Protein AF-A0A842Y9H3-F1 (afdb_monomer)

Radius of gyration: 18.45 Å; Cα contacts (8 Å, |Δi|>4): 340; chains: 1; bounding box: 50×27×52 Å

pLDDT: mean 95.9, std 4.08, range [63.5, 98.69]

Sequence (186 aa):
MRIFLAADPHGSEQTWEKMCRAPKVFKADVAMMCGDLTGKAIMPIIQEKEERWYAQPQGKRKEFKKQNDLDRFIKFTKDEGYYPKILTPDELAKLKETKGAITQLFSDLMVERMQEWMDMANERIPEDVIVVVNPGNDDDYSIDKVIEDDPRVIYPLKKVIDVRGSPMISLEWVNSTPWDTHRECS

Structure (mmCIF, N/CA/C/O backbone):
data_AF-A0A842Y9H3-F1
#
_entry.id   AF-A0A842Y9H3-F1
#
loop_
_atom_site.group_PDB
_atom_site.id
_atom_site.type_symbol
_atom_site.label_atom_id
_atom_site.label_alt_id
_atom_site.label_comp_id
_atom_site.label_asym_id
_atom_site.label_entity_id
_atom_site.label_seq_id
_atom_site.pdbx_PDB_ins_code
_atom_site.Cartn_x
_atom_site.Cartn_y
_atom_site.Cartn_z
_atom_site.occupancy
_atom_site.B_iso_or_equiv
_atom_site.auth_seq_id
_atom_site.auth_comp_id
_atom_site.auth_asym_id
_atom_site.auth_atom_id
_atom_site.pdbx_PDB_model_num
ATOM 1 N N . MET A 1 1 ? 9.046 5.406 -26.426 1.00 91.75 1 MET A N 1
ATOM 2 C CA . MET A 1 1 ? 8.891 5.034 -25.013 1.00 91.75 1 MET A CA 1
ATOM 3 C C . MET A 1 1 ? 8.329 6.220 -24.248 1.00 91.75 1 MET A C 1
ATOM 5 O O . MET A 1 1 ? 8.923 7.291 -24.296 1.00 91.75 1 MET A O 1
ATOM 9 N N . ARG A 1 2 ? 7.199 6.040 -23.568 1.00 97.12 2 ARG A N 1
ATOM 10 C CA . ARG A 1 2 ? 6.601 6.996 -22.634 1.00 97.12 2 ARG A CA 1
ATOM 11 C C . ARG A 1 2 ? 6.508 6.350 -21.256 1.00 97.12 2 ARG A C 1
ATOM 13 O O . ARG A 1 2 ? 5.906 5.290 -21.124 1.00 97.12 2 ARG A O 1
ATOM 20 N N . ILE A 1 3 ? 7.070 7.013 -20.253 1.00 97.25 3 ILE A N 1
ATOM 21 C CA . ILE A 1 3 ? 7.034 6.577 -18.857 1.00 97.25 3 ILE A CA 1
ATOM 22 C C . ILE A 1 3 ? 6.045 7.470 -18.111 1.00 97.25 3 ILE A C 1
ATOM 24 O O . ILE A 1 3 ? 6.121 8.695 -18.216 1.00 97.25 3 ILE A O 1
ATOM 28 N N . PHE A 1 4 ? 5.117 6.862 -17.378 1.00 98.06 4 PHE A N 1
ATOM 29 C CA . PHE A 1 4 ? 4.365 7.539 -16.332 1.00 98.06 4 PHE A CA 1
ATOM 30 C C . PHE A 1 4 ? 4.974 7.150 -14.988 1.00 98.06 4 PHE A C 1
ATOM 32 O O . PHE A 1 4 ? 4.973 5.973 -14.637 1.00 98.06 4 PHE A O 1
ATOM 39 N N . LEU A 1 5 ? 5.493 8.131 -14.256 1.00 97.06 5 LEU A N 1
ATOM 40 C CA . LEU A 1 5 ? 6.078 7.934 -12.936 1.00 97.06 5 LEU A CA 1
ATOM 41 C C . LEU A 1 5 ? 5.288 8.755 -11.924 1.00 97.06 5 LEU A C 1
ATOM 43 O O . LEU A 1 5 ? 5.087 9.955 -12.111 1.00 97.06 5 LEU A O 1
ATOM 47 N N . ALA A 1 6 ? 4.855 8.086 -10.864 1.00 96.88 6 ALA A N 1
ATOM 48 C CA . ALA A 1 6 ? 4.359 8.693 -9.644 1.00 96.88 6 ALA A CA 1
ATOM 49 C C . ALA A 1 6 ? 5.217 8.208 -8.474 1.00 96.88 6 ALA A C 1
ATOM 51 O O . ALA A 1 6 ? 5.851 7.154 -8.549 1.00 96.88 6 ALA A O 1
ATOM 52 N N . ALA A 1 7 ? 5.246 8.996 -7.411 1.00 95.56 7 ALA A N 1
ATOM 53 C CA . ALA A 1 7 ? 6.007 8.693 -6.219 1.00 95.56 7 ALA A CA 1
ATOM 54 C C . ALA A 1 7 ? 5.273 9.201 -4.984 1.00 95.56 7 ALA A C 1
ATOM 56 O O . ALA A 1 7 ? 4.371 10.034 -5.122 1.00 95.56 7 ALA A O 1
ATOM 57 N N . ASP A 1 8 ? 5.687 8.718 -3.817 1.00 95.00 8 ASP A N 1
ATOM 58 C CA . ASP A 1 8 ? 5.278 9.267 -2.525 1.00 95.00 8 ASP A CA 1
ATOM 59 C C . ASP A 1 8 ? 3.753 9.182 -2.248 1.00 95.00 8 ASP A C 1
ATOM 61 O O . ASP A 1 8 ? 3.123 10.173 -1.864 1.00 95.00 8 ASP A O 1
ATOM 65 N N . PRO A 1 9 ? 3.070 8.040 -2.507 1.00 96.69 9 PRO A N 1
ATOM 66 C CA . PRO A 1 9 ? 1.624 7.952 -2.327 1.00 96.69 9 PRO A CA 1
ATOM 67 C C . PRO A 1 9 ? 1.193 7.925 -0.854 1.00 96.69 9 PRO A C 1
ATOM 69 O O . PRO A 1 9 ? 0.014 8.171 -0.591 1.00 96.69 9 PRO A O 1
ATOM 72 N N . HIS A 1 10 ? 2.082 7.595 0.089 1.00 96.44 10 HIS A N 1
ATOM 73 C CA . HIS A 1 10 ? 1.813 7.491 1.532 1.00 96.44 10 HIS A CA 1
ATOM 74 C C . HIS A 1 10 ? 0.556 6.663 1.827 1.00 96.44 10 HIS A C 1
ATOM 76 O O . HIS A 1 10 ? -0.362 7.104 2.526 1.00 96.44 10 HIS A O 1
ATOM 82 N N . GLY A 1 11 ? 0.443 5.488 1.200 1.00 97.19 11 GLY A N 1
ATOM 83 C CA . GLY A 1 11 ? -0.707 4.588 1.328 1.00 97.19 11 GLY A CA 1
ATOM 84 C C . GLY A 1 11 ? -2.012 5.082 0.690 1.00 97.19 11 GLY A C 1
ATOM 85 O O . GLY A 1 11 ? -3.053 4.445 0.880 1.00 97.19 11 GLY A O 1
ATOM 86 N N . SER A 1 12 ? -2.007 6.204 -0.041 1.00 98.25 12 SER A N 1
ATOM 87 C CA . SER A 1 12 ? -3.202 6.760 -0.684 1.00 98.25 12 SER A CA 1
ATOM 88 C C . SER A 1 12 ? -3.725 5.838 -1.782 1.00 98.25 12 SER A C 1
ATOM 90 O O . SER A 1 12 ? -3.170 5.753 -2.883 1.00 98.25 12 SER A O 1
ATOM 92 N N . GLU A 1 13 ? -4.857 5.187 -1.510 1.00 98.12 13 GLU A N 1
ATOM 93 C CA . GLU A 1 13 ? -5.515 4.317 -2.490 1.00 98.12 13 GLU A CA 1
ATOM 94 C C . GLU A 1 13 ? -5.938 5.097 -3.740 1.00 98.12 13 GLU A C 1
ATOM 96 O O . GLU A 1 13 ? -5.816 4.607 -4.860 1.00 98.12 13 GLU A O 1
ATOM 101 N N . GLN A 1 14 ? -6.341 6.359 -3.580 1.00 97.94 14 GLN A N 1
ATOM 102 C CA . GLN A 1 14 ? -6.688 7.217 -4.706 1.00 97.94 14 GLN A CA 1
ATOM 103 C C . GLN A 1 14 ? -5.496 7.460 -5.644 1.00 97.94 14 GLN A C 1
ATOM 105 O O . GLN A 1 14 ? -5.666 7.462 -6.868 1.00 97.94 14 GLN A O 1
ATOM 110 N N . THR A 1 15 ? -4.303 7.695 -5.095 1.00 98.06 15 THR A N 1
ATOM 111 C CA . THR A 1 15 ? -3.083 7.884 -5.892 1.00 98.06 15 THR A CA 1
ATOM 112 C C . THR A 1 15 ? -2.721 6.601 -6.635 1.00 98.06 15 THR A C 1
ATOM 114 O O . THR A 1 15 ? -2.462 6.651 -7.842 1.00 98.06 15 THR A O 1
ATOM 117 N N . TRP A 1 16 ? -2.815 5.447 -5.969 1.00 98.44 16 TRP A N 1
ATOM 118 C CA . TRP A 1 16 ? -2.609 4.143 -6.600 1.00 98.44 16 TRP A CA 1
ATOM 119 C C . TRP A 1 16 ? -3.602 3.865 -7.737 1.00 98.44 16 TRP A C 1
ATOM 121 O O . TRP A 1 16 ? -3.204 3.516 -8.852 1.00 98.44 16 TRP A O 1
ATOM 131 N N . GLU A 1 17 ? -4.897 4.109 -7.517 1.00 98.25 17 GLU A N 1
ATOM 132 C CA . GLU A 1 17 ? -5.917 3.947 -8.555 1.00 98.25 17 GLU A CA 1
ATOM 133 C C . GLU A 1 17 ? -5.649 4.833 -9.778 1.00 98.25 17 GLU A C 1
ATOM 135 O O . GLU A 1 17 ? -5.875 4.421 -10.921 1.00 98.25 17 GLU A O 1
ATOM 140 N N . LYS A 1 18 ? -5.207 6.077 -9.551 1.00 98.06 18 LYS A N 1
ATOM 141 C CA . LYS A 1 18 ? -4.837 7.000 -10.629 1.00 98.06 18 LYS A CA 1
ATOM 142 C C . LYS A 1 18 ? -3.628 6.477 -11.398 1.00 98.06 18 LYS A C 1
ATOM 144 O O . LYS A 1 18 ? -3.671 6.516 -12.626 1.00 98.06 18 LYS A O 1
ATOM 149 N N . MET A 1 19 ? -2.614 5.940 -10.713 1.00 97.88 19 MET A N 1
ATOM 150 C CA . MET A 1 19 ? -1.469 5.296 -11.362 1.00 97.88 19 MET A CA 1
ATOM 151 C C . MET A 1 19 ? -1.923 4.120 -12.230 1.00 97.88 19 MET A C 1
ATOM 153 O O . MET A 1 19 ? -1.603 4.098 -13.413 1.00 97.88 19 MET A O 1
ATOM 157 N N . CYS A 1 20 ? -2.776 3.225 -11.725 1.00 98.25 20 CYS A N 1
ATOM 158 C CA . CYS A 1 20 ? -3.275 2.086 -12.504 1.00 98.25 20 CYS A CA 1
ATOM 159 C C . CYS A 1 20 ? -4.060 2.501 -13.767 1.00 98.25 20 CYS A C 1
ATOM 161 O O . CYS A 1 20 ? -4.079 1.787 -14.770 1.00 98.25 20 CYS A O 1
ATOM 163 N N . ARG A 1 21 ? -4.725 3.666 -13.745 1.00 98.19 21 ARG A N 1
ATOM 164 C CA . ARG A 1 21 ? -5.447 4.224 -14.907 1.00 98.19 21 ARG A CA 1
ATOM 165 C C . ARG A 1 21 ? -4.526 4.978 -15.874 1.00 98.19 21 ARG A C 1
ATOM 167 O O . ARG A 1 21 ? -4.836 5.065 -17.066 1.00 98.19 21 ARG A O 1
ATOM 174 N N . ALA A 1 22 ? -3.415 5.525 -15.385 1.00 97.94 22 ALA A N 1
ATOM 175 C CA . ALA A 1 22 ? -2.544 6.433 -16.123 1.00 97.94 22 ALA A CA 1
ATOM 176 C C . ALA A 1 22 ? -2.000 5.856 -17.447 1.00 97.94 22 ALA A C 1
ATOM 178 O O . ALA A 1 22 ? -2.049 6.583 -18.444 1.00 97.94 22 ALA A O 1
ATOM 179 N N . PRO A 1 23 ? -1.580 4.577 -17.549 1.00 98.19 23 PRO A N 1
ATOM 180 C CA . PRO A 1 23 ? -1.078 4.029 -18.807 1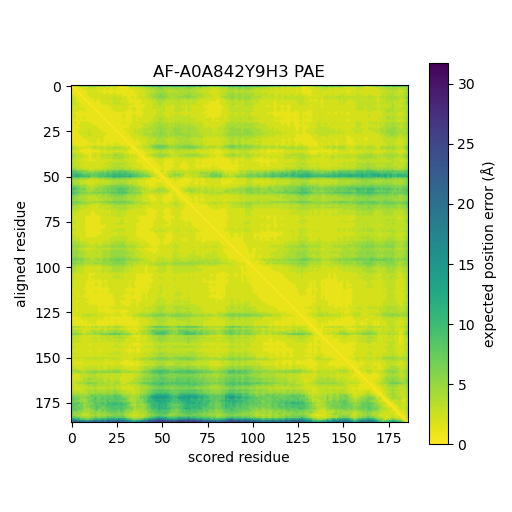.00 98.19 23 PRO A CA 1
ATOM 181 C C . PRO A 1 23 ? -2.077 4.110 -19.958 1.00 98.19 23 PRO A C 1
ATOM 183 O O . PRO A 1 23 ? -1.702 4.493 -21.064 1.00 98.19 23 PRO A O 1
ATOM 186 N N . LYS A 1 24 ? -3.364 3.851 -19.691 1.00 97.81 24 LYS A N 1
ATOM 187 C CA . LYS A 1 24 ? -4.433 3.959 -20.697 1.00 97.81 24 LYS A CA 1
ATOM 188 C C . LYS A 1 24 ? -4.677 5.413 -21.110 1.00 97.81 24 LYS A C 1
ATOM 190 O O . LYS A 1 24 ? -4.826 5.697 -22.295 1.00 97.81 24 LYS A O 1
ATOM 195 N N . VAL A 1 25 ? -4.696 6.335 -20.145 1.00 98.00 25 VAL A N 1
ATOM 196 C CA . VAL A 1 25 ? -4.983 7.763 -20.380 1.00 98.00 25 VAL A CA 1
ATOM 197 C C . VAL A 1 25 ? -3.848 8.445 -21.140 1.00 98.00 25 VAL A C 1
ATOM 199 O O . VAL A 1 25 ? -4.078 9.125 -22.138 1.00 98.00 25 VAL A O 1
ATOM 202 N N . PHE A 1 26 ? -2.613 8.246 -20.684 1.00 97.81 26 PHE A N 1
ATOM 203 C CA . PHE A 1 26 ? -1.436 8.911 -21.238 1.00 97.81 26 PHE A CA 1
ATOM 204 C C . PHE A 1 26 ? -0.757 8.105 -22.345 1.00 97.81 26 PHE A C 1
ATOM 206 O O . PHE A 1 26 ? 0.199 8.595 -22.944 1.00 97.81 26 PHE A O 1
ATOM 213 N N . LYS A 1 27 ? -1.253 6.897 -22.652 1.00 97.56 27 LYS A N 1
ATOM 214 C CA . LYS A 1 27 ? -0.641 5.954 -23.602 1.00 97.56 27 LYS A CA 1
ATOM 215 C C . LYS A 1 27 ? 0.811 5.656 -23.205 1.00 97.56 27 LYS A C 1
ATOM 217 O O . LYS A 1 27 ? 1.722 5.841 -24.013 1.00 97.56 27 LYS A O 1
ATOM 222 N N . ALA A 1 28 ? 1.042 5.361 -21.927 1.00 98.19 28 ALA A N 1
ATOM 223 C CA . ALA A 1 28 ? 2.377 5.076 -21.406 1.00 98.19 28 ALA A CA 1
ATOM 224 C C . ALA A 1 28 ? 2.770 3.625 -21.706 1.00 98.19 28 ALA A C 1
ATOM 226 O O . ALA A 1 28 ? 1.936 2.734 -21.595 1.00 98.19 28 ALA A O 1
ATOM 227 N N . ASP A 1 29 ? 4.037 3.408 -22.052 1.00 98.12 29 ASP A N 1
ATOM 228 C CA . ASP A 1 29 ? 4.626 2.077 -22.248 1.00 98.12 29 ASP A CA 1
ATOM 229 C C . ASP A 1 29 ? 5.108 1.472 -20.916 1.00 98.12 29 ASP A C 1
ATOM 231 O O . ASP A 1 29 ? 5.374 0.271 -20.825 1.00 98.12 29 ASP A O 1
ATOM 235 N N . VAL A 1 30 ? 5.270 2.328 -19.898 1.00 98.25 30 VAL A N 1
ATOM 236 C CA . VAL A 1 30 ? 5.783 1.996 -18.567 1.00 98.25 30 VAL A CA 1
ATOM 237 C C . VAL A 1 30 ? 5.023 2.800 -17.513 1.00 98.25 30 VAL A C 1
ATOM 239 O O . VAL A 1 30 ? 4.834 4.009 -17.685 1.00 98.25 30 VAL A O 1
ATOM 242 N N . ALA A 1 31 ? 4.619 2.147 -16.427 1.00 98.31 31 ALA A N 1
ATOM 243 C CA . ALA A 1 31 ? 4.023 2.759 -15.245 1.00 98.31 31 ALA A CA 1
ATOM 244 C C . ALA A 1 31 ? 4.911 2.484 -14.028 1.00 98.31 31 ALA A C 1
ATOM 246 O O . ALA A 1 31 ? 5.317 1.344 -13.809 1.00 98.31 31 ALA A O 1
ATOM 247 N N . MET A 1 32 ? 5.214 3.517 -13.248 1.00 98.19 32 MET A N 1
ATOM 248 C CA . MET A 1 32 ? 6.062 3.402 -12.066 1.00 98.19 32 MET A CA 1
ATOM 249 C C . MET A 1 32 ? 5.386 4.035 -10.849 1.00 98.19 32 MET A C 1
ATOM 251 O O . MET A 1 32 ? 4.862 5.149 -10.953 1.00 98.19 32 MET A O 1
ATOM 255 N N . MET A 1 33 ? 5.415 3.331 -9.716 1.00 98.12 33 MET A N 1
ATOM 256 C CA . MET A 1 33 ? 5.086 3.871 -8.394 1.00 98.12 33 MET A CA 1
ATOM 257 C C . MET A 1 33 ? 6.286 3.682 -7.467 1.00 98.12 33 MET A C 1
ATOM 259 O O . MET A 1 33 ? 6.640 2.553 -7.132 1.00 98.12 33 MET A O 1
ATOM 263 N N . CYS A 1 34 ? 6.924 4.782 -7.084 1.00 95.50 34 CYS A N 1
ATOM 264 C CA . CYS A 1 34 ? 8.238 4.753 -6.450 1.00 95.50 34 CYS A CA 1
ATOM 265 C C . CYS A 1 34 ? 8.245 5.506 -5.120 1.00 95.50 34 CYS A C 1
ATOM 267 O O . CYS A 1 34 ? 7.862 6.667 -5.087 1.00 95.50 34 CYS A O 1
ATOM 269 N N . GLY A 1 35 ? 8.787 4.911 -4.063 1.00 94.12 35 GLY A N 1
ATOM 270 C CA . GLY A 1 35 ? 8.989 5.600 -2.788 1.00 94.12 35 GLY A CA 1
ATOM 271 C C . GLY A 1 35 ? 7.716 5.735 -1.951 1.00 94.12 35 GLY A C 1
ATOM 272 O O . GLY A 1 35 ? 6.632 5.899 -2.505 1.00 94.12 35 GLY A O 1
ATOM 273 N N . ASP A 1 36 ? 7.885 5.665 -0.632 1.00 94.25 36 ASP A N 1
ATOM 274 C CA . ASP A 1 36 ? 6.910 5.902 0.441 1.00 94.25 36 ASP A CA 1
ATOM 275 C C . ASP A 1 36 ? 5.496 5.385 0.132 1.00 94.25 36 ASP A C 1
ATOM 277 O O . ASP A 1 36 ? 4.495 6.108 0.069 1.00 94.25 36 ASP A O 1
ATOM 281 N N . LEU A 1 37 ? 5.435 4.081 -0.119 1.00 97.38 37 LEU A N 1
ATOM 282 C CA . LEU A 1 37 ? 4.247 3.331 -0.496 1.00 97.38 37 LEU A CA 1
ATOM 283 C C . LEU A 1 37 ? 3.261 3.154 0.666 1.00 97.38 37 LEU A C 1
ATOM 285 O O . LEU A 1 37 ? 2.047 3.114 0.448 1.00 97.38 37 LEU A O 1
ATOM 289 N N . THR A 1 38 ? 3.766 3.027 1.887 1.00 97.06 38 THR A N 1
ATOM 290 C CA . THR A 1 38 ? 3.008 2.694 3.092 1.00 97.06 38 THR A CA 1
ATOM 291 C C . THR A 1 38 ? 2.272 3.900 3.669 1.00 97.06 38 THR A C 1
ATOM 293 O O . THR A 1 38 ? 2.657 5.058 3.547 1.00 97.06 38 THR A O 1
ATOM 296 N N . GLY A 1 39 ? 1.111 3.619 4.249 1.00 95.56 39 GLY A N 1
ATOM 297 C CA . GLY A 1 39 ? 0.230 4.591 4.877 1.00 95.56 39 GLY A CA 1
ATOM 298 C C . GLY A 1 39 ? 0.650 5.053 6.270 1.00 95.56 39 GLY A C 1
ATOM 299 O O . GLY A 1 39 ? 1.495 4.475 6.942 1.00 95.56 39 GLY A O 1
ATOM 300 N N . LYS A 1 40 ? -0.055 6.080 6.737 1.00 94.06 40 LYS A N 1
ATOM 301 C CA . LYS A 1 40 ? 0.306 6.924 7.883 1.00 94.06 40 LYS A CA 1
ATOM 302 C C . LYS A 1 40 ? 0.049 6.274 9.240 1.00 94.06 40 LYS A C 1
ATOM 304 O O . LYS A 1 40 ? 0.860 6.383 10.151 1.00 94.06 40 LYS A O 1
ATOM 309 N N . ALA A 1 41 ? -1.140 5.695 9.420 1.00 96.06 41 ALA A N 1
ATOM 310 C CA . ALA A 1 41 ? -1.579 5.124 10.694 1.00 96.06 41 ALA A CA 1
ATOM 311 C C . ALA A 1 41 ? -2.851 4.279 10.545 1.00 96.06 41 ALA A C 1
ATOM 313 O O . ALA A 1 41 ? -3.620 4.425 9.589 1.00 96.06 41 ALA A O 1
ATOM 314 N N . ILE A 1 42 ? -3.122 3.453 11.556 1.00 98.00 42 ILE A N 1
ATOM 315 C CA . ILE A 1 42 ? -4.411 2.778 11.721 1.00 98.00 42 ILE A CA 1
ATOM 316 C C . ILE A 1 42 ? -5.474 3.810 12.119 1.00 98.00 42 ILE A C 1
ATOM 318 O O . ILE A 1 42 ? -5.305 4.553 13.085 1.00 98.00 42 ILE A O 1
ATOM 322 N N . MET A 1 43 ? -6.597 3.823 11.403 1.00 98.12 43 MET A N 1
ATOM 323 C CA . MET A 1 43 ? -7.808 4.549 11.780 1.00 98.12 43 MET A CA 1
ATOM 324 C C . MET A 1 43 ? -8.793 3.561 12.421 1.00 98.12 43 MET A C 1
ATOM 326 O O . MET A 1 43 ? -9.513 2.861 11.700 1.00 98.12 43 MET A O 1
ATOM 330 N N . PRO A 1 44 ? -8.841 3.467 13.761 1.00 97.88 44 PRO A N 1
ATOM 331 C CA . PRO A 1 44 ? -9.784 2.585 14.429 1.00 97.88 44 PRO A CA 1
ATOM 332 C C . PRO A 1 44 ? -11.215 3.106 14.263 1.00 97.88 44 PRO A C 1
ATOM 334 O O . PRO A 1 44 ? -11.511 4.279 14.512 1.00 97.88 44 PRO A O 1
ATOM 337 N N . ILE A 1 45 ? -12.112 2.205 13.880 1.00 98.56 45 ILE A N 1
ATOM 338 C CA . ILE A 1 45 ? -13.551 2.433 13.791 1.00 98.56 45 ILE A CA 1
ATOM 339 C C . ILE A 1 45 ? -14.211 1.481 14.782 1.00 98.56 45 ILE A C 1
ATOM 341 O O . ILE A 1 45 ? -14.175 0.269 14.605 1.00 98.56 45 ILE A O 1
ATOM 345 N N . ILE A 1 46 ? -14.799 2.014 15.845 1.00 98.31 46 ILE A N 1
ATOM 346 C CA . ILE A 1 46 ? -15.323 1.201 16.938 1.00 98.31 46 ILE A CA 1
ATOM 347 C C . ILE A 1 46 ? -16.799 0.915 16.709 1.00 98.31 46 ILE A C 1
ATOM 349 O O . ILE A 1 46 ? -17.605 1.843 16.667 1.00 98.31 46 ILE A O 1
ATOM 353 N N . GLN A 1 47 ? -17.148 -0.361 16.574 1.00 98.06 47 GLN A N 1
ATOM 354 C CA . GLN A 1 47 ? -18.522 -0.839 16.509 1.00 98.06 47 GLN A CA 1
ATOM 355 C C . GLN A 1 47 ? -19.068 -1.023 17.927 1.00 98.06 47 GLN A C 1
ATOM 357 O O . GLN A 1 47 ? -18.811 -2.029 18.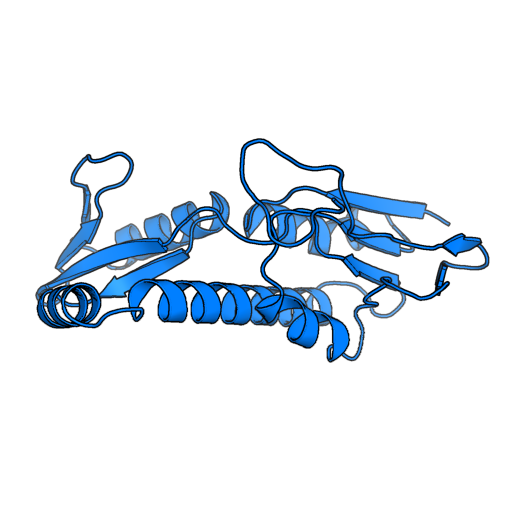582 1.00 98.06 47 GLN A O 1
ATOM 362 N N . GLU A 1 48 ? -19.819 -0.042 18.423 1.00 94.75 48 GLU A N 1
ATOM 363 C CA . GLU A 1 48 ? -20.386 -0.090 19.777 1.00 94.75 48 GLU A CA 1
ATOM 364 C C . GLU A 1 48 ? -21.571 -1.055 19.869 1.00 94.75 48 GLU A C 1
ATOM 366 O O . GLU A 1 48 ? -21.785 -1.664 20.916 1.00 94.75 48 GLU A O 1
ATOM 371 N N . LYS A 1 49 ? -22.367 -1.152 18.795 1.00 93.88 49 LYS A N 1
ATOM 372 C CA . LYS A 1 49 ? -23.540 -2.030 18.659 1.00 93.88 49 LYS A CA 1
ATOM 373 C C . LYS A 1 49 ? -23.763 -2.371 17.184 1.00 93.88 49 LYS A C 1
ATOM 375 O O . LYS A 1 49 ? -23.122 -1.803 16.299 1.00 93.88 49 LYS A O 1
ATOM 380 N N . GLU A 1 50 ? -24.721 -3.252 16.920 1.00 91.75 50 GLU A N 1
ATOM 381 C CA . GLU A 1 50 ? -25.267 -3.428 15.575 1.00 91.75 50 GLU A CA 1
ATOM 382 C C . GLU A 1 50 ? -25.684 -2.067 14.991 1.00 91.75 50 GLU A C 1
ATOM 384 O O . GLU A 1 50 ? -26.296 -1.239 15.673 1.00 91.75 50 GLU A O 1
ATOM 389 N N . GLU A 1 51 ? -25.252 -1.808 13.757 1.00 93.31 51 GLU A N 1
ATOM 390 C CA . GLU A 1 51 ? -25.491 -0.560 13.025 1.00 93.31 51 GLU A CA 1
ATOM 391 C C . GLU A 1 51 ? -25.036 0.742 13.716 1.00 93.31 51 GLU A C 1
ATOM 393 O O . GLU A 1 51 ? -25.502 1.834 13.373 1.00 93.31 51 GLU A O 1
ATOM 398 N N . ARG A 1 52 ? -24.120 0.671 14.693 1.00 96.69 52 ARG A N 1
ATOM 399 C CA . ARG A 1 52 ? -23.569 1.856 15.364 1.00 96.69 52 ARG A CA 1
ATOM 400 C C . ARG A 1 52 ? -22.060 1.799 15.476 1.00 96.69 52 ARG A C 1
ATOM 402 O O . ARG A 1 52 ? -21.510 0.980 16.212 1.00 96.69 52 ARG A O 1
ATOM 409 N N . TRP A 1 53 ? -21.419 2.759 14.821 1.00 98.50 53 TRP A N 1
ATOM 410 C CA . TRP A 1 53 ? -19.972 2.912 14.829 1.00 98.50 53 TRP A CA 1
ATOM 411 C C . TRP A 1 53 ? -19.564 4.329 15.199 1.00 98.50 53 TRP A C 1
ATOM 413 O O . TRP A 1 53 ? -20.300 5.285 14.941 1.00 98.50 53 TRP A O 1
ATOM 423 N N . TYR A 1 54 ? -18.352 4.485 15.716 1.00 98.19 54 TYR A N 1
ATOM 424 C CA . TYR A 1 54 ? -17.695 5.782 15.763 1.00 98.19 54 TYR A CA 1
ATOM 425 C C . TYR A 1 54 ? -16.218 5.682 15.390 1.00 98.19 54 TYR A C 1
ATOM 427 O O . TYR A 1 54 ? -15.564 4.670 15.612 1.00 98.19 54 TYR A O 1
ATOM 435 N N . ALA A 1 55 ? -15.679 6.772 14.863 1.00 98.06 55 ALA A N 1
ATOM 436 C CA . ALA A 1 55 ? -14.247 6.982 14.688 1.00 98.06 55 ALA A CA 1
ATOM 437 C C . ALA A 1 55 ? -13.853 8.319 15.326 1.00 98.06 55 ALA A C 1
ATOM 439 O O . ALA A 1 55 ? -14.715 9.152 15.624 1.00 98.06 55 ALA A O 1
ATOM 440 N N . GLN A 1 56 ? -12.557 8.540 15.547 1.00 96.75 56 GLN A N 1
ATOM 441 C CA . GLN A 1 56 ? -12.042 9.796 16.109 1.00 96.75 56 GLN A CA 1
ATOM 442 C C . GLN A 1 56 ? -10.979 10.444 15.207 1.00 96.75 56 GLN A C 1
ATOM 444 O O . GLN A 1 56 ? -9.841 10.637 15.641 1.00 96.75 56 GLN A O 1
ATOM 449 N N . PRO A 1 57 ? -11.310 10.793 13.949 1.00 93.69 57 PRO A N 1
ATOM 450 C CA . PRO A 1 57 ? -10.371 11.503 13.089 1.00 93.69 57 PRO A CA 1
ATOM 451 C C . PRO A 1 57 ? -9.951 12.822 13.748 1.00 93.69 57 PRO A C 1
ATOM 453 O O . PRO A 1 57 ? -10.799 13.612 14.171 1.00 93.69 57 PRO A O 1
ATOM 456 N N . GLN A 1 58 ? -8.640 13.053 13.857 1.00 90.12 58 GLN A N 1
ATOM 457 C CA . GLN A 1 58 ? -8.071 14.259 14.481 1.00 90.12 58 GLN A CA 1
ATOM 458 C C . GLN A 1 58 ? -8.625 14.526 15.898 1.00 90.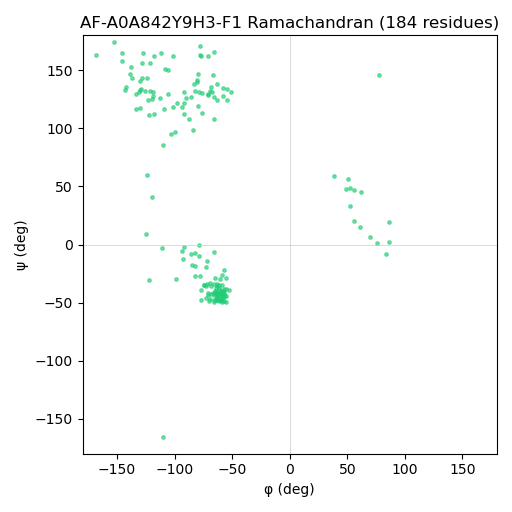12 58 GLN A C 1
ATOM 460 O O . GLN A 1 58 ? -8.836 15.671 16.295 1.00 90.12 58 GLN A O 1
ATOM 465 N N . GLY A 1 59 ? -8.933 13.460 16.647 1.00 91.88 59 GLY A N 1
ATOM 466 C CA . GLY A 1 59 ? -9.465 13.539 18.010 1.00 91.88 59 GLY A CA 1
ATOM 467 C C . GLY A 1 59 ? -10.943 13.935 18.116 1.00 91.88 59 GLY A C 1
ATOM 468 O O . GLY A 1 59 ? -11.469 14.029 19.223 1.00 91.88 59 GLY A O 1
ATOM 469 N N . LYS A 1 60 ? -11.651 14.149 16.998 1.00 94.50 60 LYS A N 1
ATOM 470 C CA . LYS A 1 60 ? -13.077 14.511 17.002 1.00 94.50 60 LYS A CA 1
ATOM 471 C C . LYS A 1 60 ? -13.943 13.281 16.774 1.00 94.50 60 LYS A C 1
ATOM 473 O O . LYS A 1 60 ? -13.837 12.632 15.738 1.00 94.50 60 LYS A O 1
ATOM 478 N N . ARG A 1 61 ? -14.837 12.981 17.720 1.00 96.44 61 ARG A N 1
ATOM 479 C CA . ARG A 1 61 ? -15.781 11.860 17.600 1.00 96.44 61 ARG A CA 1
ATOM 480 C C . ARG A 1 61 ? -16.735 12.088 16.425 1.00 96.44 61 ARG A C 1
ATOM 482 O O . ARG A 1 61 ? -17.438 13.094 16.374 1.00 96.44 61 ARG A O 1
ATOM 489 N N . LYS A 1 62 ? -16.772 11.123 15.511 1.00 97.50 62 LYS A N 1
ATOM 490 C CA . LYS A 1 62 ? -17.693 11.051 14.377 1.00 97.50 62 LYS A CA 1
ATOM 491 C C . LYS A 1 62 ? -18.454 9.735 14.454 1.00 97.50 62 LYS A C 1
ATOM 493 O O . LYS A 1 62 ? -17.828 8.683 14.517 1.00 97.50 62 LYS A O 1
ATOM 498 N N . GLU A 1 63 ? -19.779 9.803 14.459 1.00 97.94 63 GLU A N 1
ATOM 499 C CA . GLU A 1 63 ? -20.658 8.638 14.599 1.00 97.94 63 GLU A CA 1
ATOM 500 C C . GLU A 1 63 ? -21.319 8.267 13.272 1.00 97.94 63 GLU A C 1
ATOM 502 O O . GLU A 1 63 ? -21.619 9.132 12.446 1.00 97.94 63 GLU A O 1
ATOM 507 N N . PHE A 1 64 ? -21.597 6.978 13.101 1.00 97.94 64 PHE A N 1
ATOM 508 C CA . PHE A 1 64 ? -22.232 6.406 11.922 1.00 97.94 64 PHE A CA 1
ATOM 509 C C . PHE A 1 64 ? -23.387 5.507 12.359 1.00 97.94 64 PHE A C 1
ATOM 511 O O . PHE A 1 64 ? -23.232 4.676 13.253 1.00 97.94 64 PHE A O 1
ATOM 518 N N . LYS A 1 65 ? -24.550 5.695 11.727 1.00 96.56 65 LYS A N 1
ATOM 519 C CA . LYS A 1 65 ? -25.784 4.920 11.974 1.00 96.56 65 LYS A CA 1
ATOM 520 C C . LYS A 1 65 ? -26.348 4.279 10.702 1.00 96.56 65 LYS A C 1
ATOM 522 O O . LYS A 1 65 ? -27.491 3.842 10.678 1.00 96.56 65 LYS A O 1
ATOM 527 N N . LYS A 1 66 ? -25.590 4.340 9.607 1.00 96.19 66 LYS A N 1
ATOM 528 C CA . LYS A 1 66 ? -25.950 3.815 8.289 1.00 96.19 66 LYS A CA 1
ATOM 529 C C . LYS A 1 66 ? -24.695 3.240 7.654 1.00 96.19 66 LYS A C 1
ATOM 531 O O . LYS A 1 66 ? -23.679 3.935 7.616 1.00 96.19 66 LYS A O 1
ATOM 536 N N . GLN A 1 67 ? -24.797 2.034 7.102 1.00 95.81 67 GLN A N 1
ATOM 537 C CA . GLN A 1 67 ? -23.673 1.358 6.448 1.00 95.81 67 GLN A CA 1
ATOM 538 C C . GLN A 1 67 ? -23.054 2.225 5.339 1.00 95.81 67 GLN A C 1
ATOM 540 O O . GLN A 1 67 ? -21.854 2.454 5.337 1.00 95.81 67 GLN A O 1
ATOM 545 N N . ASN A 1 68 ? -23.878 2.858 4.498 1.00 97.62 68 ASN A N 1
ATOM 546 C CA . ASN A 1 68 ? -23.388 3.735 3.425 1.00 97.62 68 ASN A CA 1
ATOM 547 C C . ASN A 1 68 ? -22.536 4.921 3.920 1.00 97.62 68 ASN A C 1
ATOM 549 O O . ASN A 1 68 ? -21.616 5.350 3.224 1.00 97.62 68 ASN A O 1
ATOM 553 N N . ASP A 1 69 ? -22.850 5.493 5.088 1.00 97.81 69 ASP A N 1
ATOM 554 C CA . ASP A 1 69 ? -22.074 6.610 5.643 1.00 97.81 69 ASP A CA 1
ATOM 555 C C . ASP A 1 69 ? -20.731 6.120 6.204 1.00 97.81 69 ASP A C 1
ATOM 557 O O . ASP A 1 69 ? -19.721 6.821 6.093 1.00 97.81 69 ASP A O 1
ATOM 561 N N . LEU A 1 70 ? -20.723 4.907 6.769 1.00 98.00 70 LEU A N 1
ATOM 562 C CA . LEU A 1 70 ? -19.517 4.212 7.204 1.00 98.00 70 LEU A CA 1
ATOM 563 C C . LEU A 1 70 ? -18.623 3.859 6.007 1.00 98.00 70 LEU A C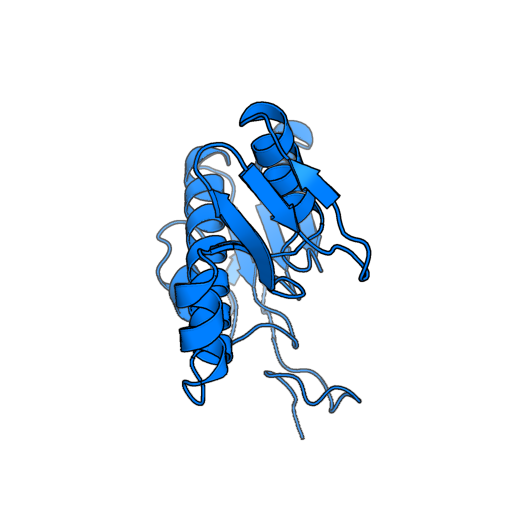 1
ATOM 565 O O . LEU A 1 70 ? -17.447 4.207 6.021 1.00 98.00 70 LEU A O 1
ATOM 569 N N . ASP A 1 71 ? -19.170 3.258 4.951 1.00 98.31 71 ASP A N 1
ATOM 570 C CA . ASP A 1 71 ? -18.411 2.847 3.761 1.00 98.31 71 ASP A CA 1
ATOM 571 C C . ASP A 1 71 ? -17.743 4.044 3.077 1.00 98.31 71 ASP A C 1
ATOM 573 O O . ASP A 1 71 ? -16.569 3.998 2.709 1.00 98.31 71 ASP A O 1
ATOM 577 N N . ARG A 1 72 ? -18.460 5.173 2.972 1.00 98.31 72 ARG A N 1
ATOM 578 C CA . ARG A 1 72 ? -17.890 6.434 2.471 1.00 98.31 72 ARG A CA 1
ATOM 579 C C . ARG A 1 72 ? -16.732 6.920 3.332 1.00 98.31 72 ARG A C 1
ATOM 581 O O . ARG A 1 72 ? -15.765 7.455 2.795 1.00 98.31 72 ARG A O 1
ATOM 588 N N . PHE A 1 73 ? -16.832 6.770 4.651 1.00 98.31 73 PHE A N 1
ATOM 589 C CA . PHE A 1 73 ? -15.756 7.152 5.555 1.00 98.31 73 PHE A CA 1
ATOM 590 C C . PHE A 1 73 ? -14.558 6.212 5.448 1.00 98.31 73 PHE A C 1
ATOM 592 O O . PHE A 1 73 ? -13.443 6.707 5.348 1.00 98.31 73 PHE A O 1
ATOM 599 N N . ILE A 1 74 ? -14.778 4.897 5.388 1.00 98.50 74 ILE A N 1
ATOM 600 C CA . ILE A 1 74 ? -13.726 3.898 5.157 1.00 98.50 74 ILE A CA 1
ATOM 601 C C . ILE A 1 74 ? -12.978 4.223 3.867 1.00 98.50 74 ILE A C 1
ATOM 603 O O . ILE A 1 74 ? -11.754 4.337 3.890 1.00 98.50 74 ILE A O 1
ATOM 607 N N . LYS A 1 75 ? -13.707 4.459 2.769 1.00 98.19 75 LYS A N 1
ATOM 608 C CA . LYS A 1 75 ? -13.099 4.846 1.495 1.00 98.19 75 LYS A CA 1
ATOM 609 C C . LYS A 1 75 ? -12.290 6.136 1.628 1.00 98.19 75 LYS A C 1
ATOM 611 O O . LYS A 1 75 ? -11.139 6.176 1.216 1.00 98.19 75 LYS A O 1
ATOM 616 N N . PHE A 1 76 ? -12.874 7.179 2.216 1.00 98.00 76 PHE A N 1
ATOM 617 C CA . PHE A 1 76 ? -12.175 8.446 2.439 1.00 98.00 76 PHE A CA 1
ATOM 618 C C . PHE A 1 76 ? -10.881 8.239 3.240 1.00 98.00 76 PHE A C 1
ATOM 620 O O . PHE A 1 76 ? -9.835 8.756 2.879 1.00 98.00 76 PHE A O 1
ATOM 627 N N . THR A 1 77 ? -10.925 7.431 4.296 1.00 98.00 77 THR A N 1
ATOM 628 C CA . THR A 1 77 ? -9.757 7.088 5.111 1.00 98.00 77 THR A CA 1
ATOM 629 C C . THR A 1 77 ? -8.688 6.336 4.310 1.00 98.00 77 THR A C 1
ATOM 631 O O . THR A 1 77 ? -7.513 6.676 4.443 1.00 98.00 77 THR A O 1
ATOM 634 N N . LYS A 1 78 ? -9.071 5.373 3.457 1.00 98.38 78 LYS A N 1
ATOM 635 C CA . LYS A 1 78 ? -8.132 4.694 2.546 1.00 98.38 78 LYS A CA 1
ATOM 636 C C . LYS A 1 78 ? -7.505 5.673 1.541 1.00 98.38 78 LYS A C 1
ATOM 638 O O . LYS A 1 78 ? -6.293 5.626 1.328 1.00 98.38 78 LYS A O 1
ATOM 643 N N . ASP A 1 79 ? -8.304 6.576 0.968 1.00 98.19 79 ASP A N 1
ATOM 644 C CA . ASP A 1 79 ? -7.848 7.600 0.016 1.00 98.19 79 ASP A CA 1
ATOM 645 C C . ASP A 1 79 ? -6.844 8.575 0.661 1.00 98.19 79 ASP A C 1
ATOM 647 O O . ASP A 1 79 ? -5.884 8.983 0.012 1.00 98.19 79 ASP A O 1
ATOM 651 N N . GLU A 1 80 ? -7.020 8.901 1.944 1.00 97.62 80 GLU A N 1
ATOM 652 C CA . GLU A 1 80 ? -6.128 9.782 2.716 1.00 97.62 80 GLU A CA 1
ATOM 653 C C . GLU A 1 80 ? -4.841 9.096 3.215 1.00 97.62 80 GLU A C 1
ATOM 655 O O . GLU A 1 80 ? -4.013 9.741 3.869 1.00 97.62 80 GLU A O 1
ATOM 660 N N . GLY A 1 81 ? -4.658 7.805 2.925 1.00 97.56 81 GLY A N 1
ATOM 661 C CA . GLY A 1 81 ? -3.455 7.058 3.298 1.00 97.56 81 GLY A CA 1
ATOM 662 C C . GLY A 1 81 ? -3.487 6.446 4.696 1.00 97.56 81 GLY A C 1
ATOM 663 O O . GLY A 1 81 ? -2.445 6.138 5.264 1.00 97.56 81 GLY A O 1
ATOM 664 N N . TYR A 1 82 ? -4.670 6.280 5.288 1.00 98.31 82 TYR A N 1
ATOM 665 C CA . TYR A 1 82 ? -4.839 5.585 6.564 1.00 98.31 82 TYR A CA 1
ATOM 666 C C . TYR A 1 82 ? -5.353 4.152 6.355 1.00 98.31 82 TYR A C 1
ATOM 668 O O . TYR A 1 82 ? -5.933 3.808 5.318 1.00 98.31 82 TYR A O 1
ATOM 676 N N . TYR A 1 83 ? -5.193 3.321 7.385 1.00 98.44 83 TYR A N 1
ATOM 677 C CA . TYR A 1 83 ? -5.692 1.946 7.414 1.00 98.44 83 TYR A CA 1
ATOM 678 C C . TYR A 1 83 ? -6.954 1.856 8.280 1.00 98.44 83 TYR A C 1
ATOM 680 O O . TYR A 1 83 ? -6.846 1.755 9.505 1.00 98.44 83 TYR A O 1
ATOM 688 N N . PRO A 1 84 ? -8.163 1.943 7.697 1.00 98.31 84 PRO A N 1
ATOM 689 C CA . PRO A 1 84 ? -9.392 1.785 8.462 1.00 98.31 84 PRO A CA 1
ATOM 690 C C . PRO A 1 84 ? -9.502 0.353 8.990 1.00 98.31 84 PRO A C 1
ATOM 692 O O . PRO A 1 84 ? -9.449 -0.599 8.217 1.00 98.31 84 PRO A O 1
ATOM 695 N N . LYS A 1 85 ? -9.710 0.199 10.301 1.00 98.38 85 LYS A N 1
ATOM 696 C CA . LYS A 1 85 ? -9.973 -1.104 10.923 1.00 98.38 85 LYS A CA 1
ATOM 697 C C . LYS A 1 85 ? -11.201 -1.015 11.814 1.00 98.38 85 LYS A C 1
ATOM 699 O O . LYS A 1 85 ? -11.205 -0.262 12.788 1.00 98.38 85 LYS A O 1
ATOM 704 N N . ILE A 1 86 ? -12.234 -1.785 11.476 1.00 98.19 86 ILE A N 1
ATOM 705 C CA . ILE A 1 86 ? -13.403 -1.947 12.342 1.00 98.19 86 ILE A CA 1
ATOM 706 C C . ILE A 1 86 ? -13.028 -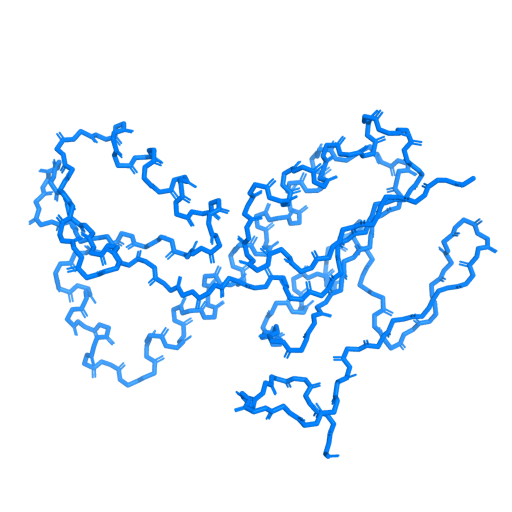2.886 13.488 1.00 98.19 86 ILE A C 1
ATOM 708 O O . ILE A 1 86 ? -12.449 -3.944 13.252 1.00 98.19 86 ILE A O 1
ATOM 712 N N . LEU A 1 87 ? -13.337 -2.469 14.712 1.00 98.12 87 LEU A N 1
ATOM 713 C CA . LEU A 1 87 ? -13.075 -3.198 15.948 1.00 98.12 87 LEU A CA 1
ATOM 714 C C . LEU A 1 87 ? -14.278 -3.068 16.880 1.00 98.12 87 LEU A C 1
ATOM 716 O O . LEU A 1 87 ? -14.919 -2.022 16.952 1.00 98.12 87 LEU A O 1
ATOM 720 N N . THR A 1 88 ? -14.550 -4.095 17.661 1.00 98.25 88 THR A N 1
ATOM 721 C CA . THR A 1 88 ? -15.393 -4.004 18.855 1.00 98.25 88 THR A CA 1
ATOM 722 C C . THR A 1 88 ? -14.617 -3.355 20.015 1.00 98.25 88 THR A C 1
ATOM 724 O O . THR A 1 88 ? -13.380 -3.302 19.992 1.00 98.25 88 THR A O 1
ATOM 727 N N . PRO A 1 89 ? -15.304 -2.855 21.062 1.00 97.06 89 PRO A N 1
ATOM 728 C CA . PRO A 1 89 ? -14.640 -2.356 22.265 1.00 97.06 89 PRO A CA 1
ATOM 729 C C . PRO A 1 89 ? -13.700 -3.386 22.908 1.00 97.06 89 PRO A C 1
ATOM 731 O O . PRO A 1 89 ? -12.608 -3.020 23.343 1.00 97.06 89 PRO A O 1
ATOM 734 N N . ASP A 1 90 ? -14.091 -4.662 22.903 1.00 97.62 90 ASP A N 1
ATOM 735 C CA . ASP A 1 90 ? -13.317 -5.756 23.494 1.00 97.62 90 ASP A CA 1
ATOM 736 C C . ASP A 1 90 ? -12.053 -6.067 22.681 1.00 97.62 90 ASP A C 1
ATOM 738 O O . ASP A 1 90 ? -10.973 -6.235 23.249 1.00 97.62 90 ASP A O 1
ATOM 742 N N . GLU A 1 91 ? -12.142 -6.074 21.347 1.00 97.75 91 GLU A N 1
ATOM 743 C CA . GLU A 1 91 ? -10.965 -6.220 20.481 1.00 97.75 91 GLU A CA 1
ATOM 744 C C . GLU A 1 91 ? -9.986 -5.060 20.669 1.00 97.75 91 GLU A C 1
ATOM 746 O O . GLU A 1 91 ? -8.779 -5.283 20.770 1.00 97.75 91 GLU A O 1
ATOM 751 N N . LEU A 1 92 ? -10.489 -3.824 20.775 1.00 96.69 92 LEU A N 1
ATOM 752 C CA . LEU A 1 92 ? -9.641 -2.667 21.052 1.00 96.69 92 LEU A CA 1
ATOM 753 C C . LEU A 1 92 ? -8.956 -2.782 22.422 1.00 96.69 92 LEU A C 1
ATOM 755 O O . LEU A 1 92 ? -7.771 -2.463 22.533 1.00 96.69 92 LEU A O 1
ATOM 759 N N . ALA A 1 93 ? -9.680 -3.211 23.460 1.00 96.69 93 ALA A N 1
ATOM 760 C CA . ALA A 1 93 ? -9.111 -3.421 24.789 1.00 96.69 93 ALA A CA 1
ATOM 761 C C . ALA A 1 93 ? -7.999 -4.480 24.747 1.00 96.69 93 ALA A C 1
ATOM 763 O O . ALA A 1 93 ? -6.877 -4.215 25.178 1.00 96.69 93 ALA A O 1
ATOM 764 N N . LYS A 1 94 ? -8.262 -5.621 24.102 1.00 97.44 94 LYS A N 1
ATOM 765 C CA . LYS A 1 94 ? -7.283 -6.699 23.924 1.00 97.44 94 LYS A CA 1
ATOM 766 C C . LYS A 1 94 ? -6.032 -6.244 23.168 1.00 97.44 94 LYS A C 1
ATOM 768 O O . LYS A 1 94 ? -4.919 -6.585 23.569 1.00 97.44 94 LYS A O 1
ATOM 773 N N . LEU A 1 95 ? -6.192 -5.463 22.096 1.00 97.12 95 LEU A N 1
ATOM 774 C CA . LEU A 1 95 ? -5.068 -4.898 21.339 1.00 97.12 95 LEU A CA 1
ATOM 775 C C . LEU A 1 95 ? -4.203 -3.969 22.202 1.00 97.12 95 LEU A C 1
ATOM 777 O O . LEU A 1 95 ? -2.983 -3.977 22.061 1.00 97.12 95 LEU A O 1
ATOM 781 N N . LYS A 1 96 ? -4.816 -3.189 23.101 1.00 95.00 96 LYS A N 1
ATOM 782 C CA . LYS A 1 96 ? -4.098 -2.283 24.013 1.00 95.00 96 LYS A CA 1
ATOM 783 C C . LYS A 1 96 ? -3.353 -3.017 25.126 1.00 95.00 96 LYS A C 1
ATOM 785 O O . LYS A 1 96 ? -2.283 -2.572 25.527 1.00 95.00 96 LYS A O 1
ATOM 790 N N . GLU A 1 97 ? -3.912 -4.112 25.628 1.00 97.06 97 GLU A N 1
ATOM 791 C CA . GLU A 1 97 ? -3.304 -4.916 26.695 1.00 97.06 97 GLU A CA 1
ATOM 792 C C . GLU A 1 97 ? -2.181 -5.827 26.176 1.00 97.06 97 GLU A C 1
ATOM 794 O O . GLU A 1 97 ? -1.245 -6.154 26.907 1.00 97.06 97 GLU A O 1
ATOM 799 N N . THR A 1 98 ? -2.242 -6.221 24.902 1.00 97.50 98 THR A N 1
ATOM 800 C CA . THR A 1 98 ? -1.269 -7.140 24.303 1.00 97.50 98 THR A CA 1
ATOM 801 C C . THR A 1 98 ? -0.061 -6.379 23.758 1.00 97.50 98 THR A C 1
ATOM 803 O O . THR A 1 98 ? -0.129 -5.719 22.718 1.00 97.50 98 THR A O 1
ATOM 806 N N . LYS A 1 99 ? 1.089 -6.508 24.431 1.00 97.06 99 LYS A N 1
ATOM 807 C CA . LYS A 1 99 ? 2.355 -5.898 23.993 1.00 97.06 99 LYS A CA 1
ATOM 808 C C . LYS A 1 99 ? 2.685 -6.303 22.548 1.00 97.06 99 LYS A C 1
ATOM 810 O O . LYS A 1 99 ? 2.786 -7.486 22.246 1.00 97.06 99 LYS A O 1
ATOM 815 N N . GLY A 1 100 ? 2.883 -5.312 21.678 1.00 97.00 100 GLY A N 1
ATOM 816 C CA . GLY A 1 100 ? 3.252 -5.508 20.270 1.00 97.00 100 GLY A CA 1
ATOM 817 C C . GLY A 1 100 ? 2.087 -5.787 19.314 1.00 97.00 100 GLY A C 1
ATOM 818 O O . GLY A 1 100 ? 2.293 -5.745 18.107 1.00 97.00 100 GLY A O 1
ATOM 819 N N . ALA A 1 101 ? 0.858 -5.998 19.803 1.00 97.50 101 ALA A N 1
ATOM 820 C CA . ALA A 1 101 ? -0.268 -6.343 18.931 1.00 97.50 101 ALA A CA 1
ATOM 821 C C . ALA A 1 101 ? -0.668 -5.214 17.968 1.00 97.50 101 ALA A C 1
ATOM 823 O O . ALA A 1 101 ? -1.056 -5.487 16.839 1.00 97.50 101 ALA A O 1
ATOM 824 N N . ILE A 1 102 ? -0.543 -3.949 18.384 1.00 96.81 102 ILE A N 1
ATOM 825 C CA . ILE A 1 102 ? -0.795 -2.795 17.503 1.00 96.81 102 ILE A CA 1
ATOM 826 C C . ILE A 1 102 ? 0.253 -2.725 16.386 1.00 96.81 102 ILE A C 1
ATOM 828 O O . ILE A 1 102 ? -0.106 -2.479 15.239 1.00 96.81 102 ILE A O 1
ATOM 832 N N . THR A 1 103 ? 1.527 -2.971 16.706 1.00 95.56 103 THR A N 1
ATOM 833 C CA . THR A 1 103 ? 2.615 -3.010 15.718 1.00 95.56 103 THR A CA 1
ATOM 834 C C . THR A 1 103 ? 2.394 -4.133 14.711 1.00 95.56 103 THR A C 1
ATOM 836 O O . THR A 1 103 ? 2.481 -3.891 13.512 1.00 95.56 103 THR A O 1
ATOM 839 N N . GLN A 1 104 ? 2.031 -5.330 15.186 1.00 97.38 104 GLN A N 1
ATOM 840 C CA . GLN A 1 104 ? 1.713 -6.454 14.306 1.00 97.38 104 GLN A CA 1
ATOM 841 C C . GLN A 1 104 ? 0.515 -6.139 13.406 1.00 97.38 104 GLN A C 1
ATOM 843 O O . GLN A 1 104 ? 0.618 -6.272 12.195 1.00 97.38 104 GLN A O 1
ATOM 848 N N . LEU A 1 105 ? -0.583 -5.632 13.980 1.00 97.94 105 LEU A N 1
ATOM 849 C CA . LEU A 1 105 ? -1.763 -5.232 13.212 1.00 97.94 105 LEU A CA 1
ATOM 850 C C . LEU A 1 105 ? -1.417 -4.189 12.145 1.00 97.94 105 LEU A C 1
ATOM 852 O O . LEU A 1 105 ? -1.978 -4.218 11.055 1.00 97.94 105 LEU A O 1
ATOM 856 N N . PHE A 1 106 ? -0.519 -3.253 12.452 1.00 97.25 106 PHE A N 1
ATOM 857 C CA . PHE A 1 106 ? -0.099 -2.251 11.483 1.00 97.25 106 PHE A CA 1
ATOM 858 C C . PHE A 1 106 ? 0.655 -2.892 10.315 1.00 97.25 106 PHE A C 1
ATOM 860 O O . PHE A 1 106 ? 0.288 -2.637 9.174 1.00 97.25 106 PHE A O 1
ATOM 867 N N . SER A 1 107 ? 1.623 -3.773 10.590 1.00 97.31 107 SER A N 1
ATOM 868 C CA . SER A 1 107 ? 2.339 -4.538 9.558 1.00 97.31 107 SER A CA 1
ATOM 869 C C . SER A 1 107 ? 1.396 -5.392 8.707 1.00 97.31 107 SER A C 1
ATOM 871 O O . SER A 1 107 ? 1.454 -5.317 7.481 1.00 97.31 107 SER A O 1
ATOM 873 N N . ASP A 1 108 ? 0.450 -6.099 9.329 1.00 98.31 108 ASP A N 1
ATOM 874 C CA . ASP A 1 108 ? -0.540 -6.911 8.613 1.00 98.31 108 ASP A CA 1
ATOM 875 C C . ASP A 1 108 ? -1.377 -6.054 7.645 1.00 98.31 108 ASP A C 1
ATOM 877 O O . ASP A 1 108 ? -1.591 -6.435 6.497 1.00 98.31 108 ASP A O 1
ATOM 881 N N . LEU A 1 109 ? -1.804 -4.861 8.080 1.00 98.56 109 LEU A N 1
ATOM 882 C CA . LEU A 1 109 ? -2.571 -3.926 7.251 1.00 98.56 109 LEU A CA 1
ATOM 883 C C . LEU A 1 109 ? -1.739 -3.315 6.110 1.00 98.56 1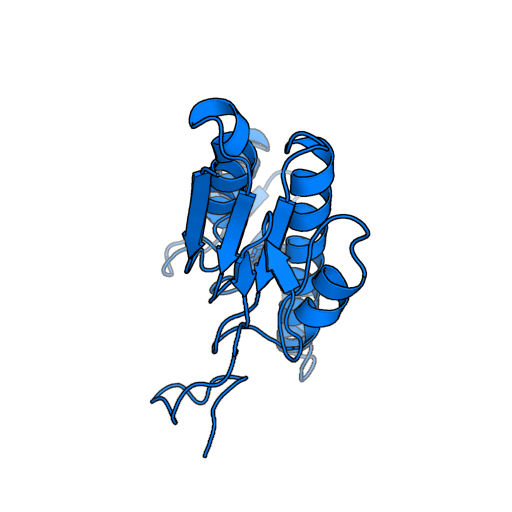09 LEU A C 1
ATOM 885 O O . LEU A 1 109 ? -2.293 -3.040 5.043 1.00 98.56 109 LEU A O 1
ATOM 889 N N . MET A 1 110 ? -0.433 -3.100 6.314 1.00 98.31 110 MET A N 1
ATOM 890 C CA . MET A 1 110 ? 0.490 -2.660 5.257 1.00 98.31 110 MET A CA 1
ATOM 891 C C . MET A 1 110 ? 0.615 -3.729 4.164 1.00 98.31 110 MET A C 1
ATOM 893 O O . MET A 1 110 ? 0.467 -3.422 2.980 1.00 98.31 110 MET A O 1
ATOM 897 N N . VAL A 1 111 ? 0.818 -4.986 4.567 1.00 98.62 111 VAL A N 1
ATOM 898 C CA . VAL A 1 111 ? 0.911 -6.144 3.665 1.00 98.62 111 VAL A CA 1
ATOM 899 C C . VAL A 1 111 ? -0.401 -6.362 2.911 1.00 98.62 111 VAL A C 1
ATOM 901 O O . VAL A 1 111 ? -0.384 -6.489 1.688 1.00 98.62 111 VAL A O 1
ATOM 904 N N . GLU A 1 112 ? -1.540 -6.339 3.612 1.00 98.56 112 GLU A N 1
ATOM 905 C CA . GLU A 1 112 ? -2.874 -6.471 3.010 1.00 98.56 112 GLU A CA 1
ATOM 906 C C . GLU A 1 112 ? -3.105 -5.394 1.944 1.00 98.56 112 GLU A C 1
ATOM 908 O O . GLU A 1 112 ? -3.472 -5.709 0.813 1.00 98.56 112 GLU A O 1
ATOM 913 N N . ARG A 1 113 ? -2.816 -4.124 2.264 1.00 98.50 113 ARG A N 1
ATOM 914 C CA . ARG A 1 113 ? -2.949 -3.017 1.307 1.00 98.50 113 ARG A CA 1
ATOM 915 C C . ARG A 1 113 ? -2.044 -3.195 0.093 1.00 98.50 113 ARG A C 1
ATOM 917 O O . ARG A 1 113 ? -2.479 -2.911 -1.021 1.00 98.50 113 ARG A O 1
ATOM 924 N N . MET A 1 114 ? -0.799 -3.625 0.293 1.00 98.69 114 MET A N 1
ATOM 925 C CA . MET A 1 114 ? 0.127 -3.839 -0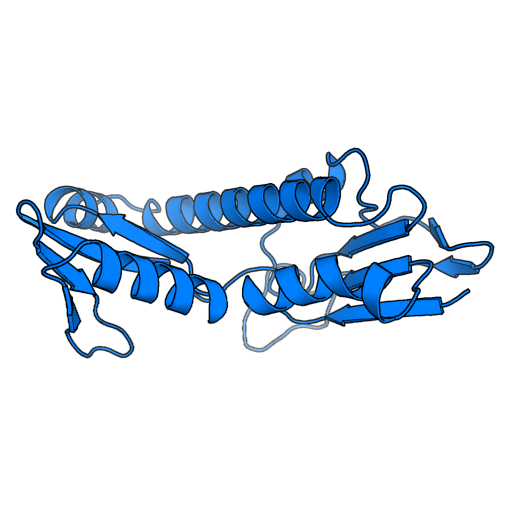.816 1.00 98.69 114 MET A CA 1
ATOM 926 C C . MET A 1 114 ? -0.370 -4.956 -1.740 1.00 98.69 114 MET A C 1
ATOM 928 O O . MET A 1 114 ? -0.323 -4.799 -2.958 1.00 98.69 114 MET A O 1
ATOM 932 N N . GLN A 1 115 ? -0.927 -6.034 -1.181 1.00 98.69 115 GLN A N 1
ATOM 933 C CA . GLN A 1 115 ? -1.519 -7.110 -1.974 1.00 98.69 115 GLN A CA 1
ATOM 934 C C . GLN A 1 115 ? -2.734 -6.615 -2.772 1.00 98.69 115 GLN A C 1
ATOM 936 O O . GLN A 1 115 ? -2.784 -6.827 -3.982 1.00 98.69 115 GLN A O 1
ATOM 941 N N . GLU A 1 116 ? -3.660 -5.878 -2.136 1.00 98.50 116 GLU A N 1
ATOM 942 C CA . GLU A 1 116 ? -4.798 -5.234 -2.824 1.00 98.50 116 GLU A CA 1
ATOM 943 C C . GLU A 1 116 ? -4.313 -4.369 -4.006 1.00 98.50 116 GLU A C 1
ATOM 945 O O . GLU A 1 116 ? -4.934 -4.319 -5.072 1.00 98.50 116 GLU A O 1
ATOM 950 N N . TRP A 1 117 ? -3.192 -3.668 -3.822 1.00 98.56 117 TRP A N 1
ATOM 951 C CA . TRP A 1 117 ? -2.593 -2.818 -4.842 1.00 98.56 117 TRP A CA 1
ATOM 952 C C . TRP A 1 117 ? -1.999 -3.612 -6.005 1.00 98.56 117 TRP A C 1
ATOM 954 O O . TRP A 1 117 ? -2.293 -3.275 -7.157 1.00 98.56 117 TRP A O 1
ATOM 964 N N . MET A 1 118 ? -1.225 -4.664 -5.733 1.00 98.69 118 MET A N 1
ATOM 965 C CA . MET A 1 118 ? -0.668 -5.541 -6.770 1.00 98.69 118 MET A CA 1
ATOM 966 C C . MET A 1 118 ? -1.781 -6.193 -7.600 1.00 98.69 118 MET A C 1
ATOM 968 O O . MET A 1 118 ? -1.779 -6.091 -8.829 1.00 98.69 118 MET A O 1
ATOM 972 N N . ASP A 1 119 ? -2.813 -6.728 -6.940 1.00 98.62 119 ASP A N 1
ATOM 973 C CA . ASP A 1 119 ? -3.988 -7.307 -7.599 1.00 98.62 119 ASP A CA 1
ATOM 974 C C . ASP A 1 119 ? -4.680 -6.283 -8.515 1.00 98.62 119 ASP A C 1
ATOM 976 O O . ASP A 1 119 ? -5.027 -6.575 -9.664 1.00 98.62 119 ASP A O 1
ATOM 980 N N . MET A 1 120 ? -4.821 -5.039 -8.046 1.00 98.50 120 MET A N 1
ATOM 981 C CA . MET A 1 120 ? -5.405 -3.953 -8.831 1.00 98.50 120 MET A CA 1
ATOM 982 C C . MET A 1 120 ? -4.554 -3.582 -10.055 1.00 98.50 120 MET A C 1
ATOM 984 O O . MET A 1 120 ? -5.109 -3.307 -11.125 1.00 98.50 120 MET A O 1
ATOM 988 N N . ALA A 1 121 ? -3.225 -3.550 -9.930 1.00 98.44 121 ALA A N 1
ATOM 989 C CA . ALA A 1 121 ? -2.335 -3.309 -11.065 1.00 98.44 121 ALA A CA 1
ATOM 990 C C . ALA A 1 121 ? -2.459 -4.431 -12.104 1.00 98.44 121 ALA A C 1
ATOM 992 O O . ALA A 1 121 ? -2.613 -4.144 -13.298 1.00 98.44 121 ALA A O 1
ATOM 993 N N . ASN A 1 122 ? -2.484 -5.683 -11.642 1.00 98.31 122 ASN A N 1
ATOM 994 C CA . ASN A 1 122 ? -2.661 -6.870 -12.472 1.00 98.31 122 ASN A CA 1
ATOM 995 C C . ASN A 1 122 ? -3.977 -6.852 -13.251 1.00 98.31 122 ASN A C 1
ATOM 997 O O . ASN A 1 122 ? -3.987 -7.168 -14.440 1.00 98.31 122 ASN A O 1
ATOM 1001 N N . GLU A 1 123 ? -5.067 -6.422 -12.620 1.00 98.00 123 GLU A N 1
ATOM 1002 C CA . GLU A 1 123 ? -6.379 -6.310 -13.257 1.00 98.00 123 GLU A CA 1
ATOM 1003 C C . GLU A 1 123 ? -6.455 -5.132 -14.247 1.00 98.00 123 GLU A C 1
ATOM 1005 O O . GLU A 1 123 ? -7.007 -5.245 -15.346 1.00 98.00 123 GLU A O 1
ATOM 1010 N N . ARG A 1 124 ? -5.958 -3.951 -13.855 1.00 97.88 124 ARG A N 1
ATOM 1011 C CA . ARG A 1 124 ? -6.345 -2.689 -14.515 1.00 97.88 124 ARG A CA 1
ATOM 1012 C C . ARG A 1 124 ? -5.351 -2.190 -15.552 1.00 97.88 124 ARG A C 1
ATOM 1014 O O . ARG A 1 124 ? -5.778 -1.515 -16.503 1.00 97.88 124 ARG A O 1
ATOM 1021 N N . ILE A 1 125 ? -4.064 -2.481 -15.389 1.00 98.44 125 ILE A N 1
ATOM 1022 C CA . ILE A 1 125 ? -3.018 -2.027 -16.309 1.00 98.44 125 ILE A CA 1
ATOM 1023 C C . ILE A 1 125 ? -3.006 -2.962 -17.540 1.00 98.44 125 ILE A C 1
ATOM 1025 O O . ILE A 1 125 ? -3.153 -4.169 -17.369 1.00 98.44 125 ILE A O 1
ATOM 1029 N N . PRO A 1 126 ? -2.835 -2.478 -18.787 1.00 97.88 126 PRO A N 1
ATOM 1030 C CA . PRO A 1 126 ? -2.689 -3.342 -19.974 1.00 97.88 126 PRO A CA 1
ATOM 1031 C C . PRO A 1 126 ? -1.434 -4.229 -19.934 1.00 97.88 126 PRO A C 1
ATOM 1033 O O . PRO A 1 126 ? -0.379 -3.747 -19.530 1.00 97.88 126 PRO A O 1
ATOM 1036 N N . GLU A 1 127 ? -1.534 -5.498 -20.341 1.00 96.69 127 GLU A N 1
ATOM 1037 C CA . GLU A 1 127 ? -0.453 -6.503 -20.230 1.00 96.69 127 GLU A CA 1
ATOM 1038 C C . GLU A 1 127 ? 0.876 -6.090 -20.883 1.00 96.69 127 GLU A C 1
ATOM 1040 O O . GLU A 1 127 ? 1.940 -6.491 -20.423 1.00 96.69 127 GLU A O 1
ATOM 1045 N N . ASP A 1 128 ? 0.835 -5.264 -21.928 1.00 96.31 128 ASP A N 1
ATOM 1046 C CA . ASP A 1 128 ? 2.015 -4.781 -22.645 1.00 96.31 128 ASP A CA 1
ATOM 1047 C C . ASP A 1 128 ? 2.747 -3.629 -21.932 1.00 96.31 128 ASP A C 1
ATOM 1049 O O . ASP A 1 128 ? 3.854 -3.256 -22.327 1.00 96.31 128 ASP A O 1
ATOM 1053 N N . VAL A 1 129 ? 2.164 -3.058 -20.877 1.00 98.38 129 VAL A N 1
ATOM 1054 C CA . VAL A 1 129 ? 2.784 -1.995 -20.078 1.00 98.38 129 VAL A CA 1
ATOM 1055 C C . VAL A 1 129 ? 3.680 -2.608 -19.007 1.00 98.38 129 VAL A C 1
ATOM 1057 O O . VAL A 1 129 ? 3.228 -3.414 -18.194 1.00 98.38 129 VAL A O 1
ATOM 1060 N N . ILE A 1 130 ? 4.939 -2.168 -18.965 1.00 98.19 130 ILE A N 1
ATOM 1061 C CA . ILE A 1 130 ? 5.874 -2.537 -17.895 1.00 98.19 130 ILE A CA 1
ATOM 1062 C C . ILE A 1 130 ? 5.449 -1.825 -16.608 1.00 98.19 130 ILE A C 1
ATOM 1064 O O . ILE A 1 130 ? 5.262 -0.608 -16.620 1.00 98.19 130 ILE A O 1
ATOM 1068 N N . VAL A 1 131 ? 5.330 -2.558 -15.502 1.00 98.50 131 VAL A N 1
ATOM 1069 C CA . VAL A 1 131 ? 4.985 -1.995 -14.191 1.00 98.50 131 VAL A CA 1
ATOM 1070 C C . VAL A 1 131 ? 6.182 -2.128 -13.264 1.00 98.50 131 VAL A C 1
ATOM 1072 O O . VAL A 1 131 ? 6.716 -3.220 -13.103 1.00 98.50 131 VAL A O 1
ATOM 1075 N N . VAL A 1 132 ? 6.610 -1.022 -12.661 1.00 98.38 132 VAL A N 1
ATOM 1076 C CA . VAL A 1 132 ? 7.697 -1.003 -11.675 1.00 98.38 132 VAL A CA 1
ATOM 1077 C C . VAL A 1 132 ? 7.172 -0.426 -10.372 1.00 98.38 132 VAL A C 1
ATOM 1079 O O . VAL A 1 132 ? 6.543 0.633 -10.371 1.00 98.38 132 VAL A O 1
ATOM 1082 N N . VAL A 1 133 ? 7.453 -1.101 -9.263 1.00 98.25 133 VAL A N 1
ATOM 1083 C CA . VAL A 1 133 ? 7.106 -0.612 -7.927 1.00 98.25 133 VAL A CA 1
ATOM 1084 C C . VAL A 1 133 ? 8.314 -0.769 -7.023 1.00 98.25 133 VAL A C 1
ATOM 1086 O O . VAL A 1 133 ? 8.906 -1.846 -6.969 1.00 98.25 133 VAL A O 1
ATOM 1089 N N . ASN A 1 134 ? 8.698 0.294 -6.320 1.00 95.00 134 ASN A N 1
ATOM 1090 C CA . ASN A 1 134 ? 9.770 0.220 -5.330 1.00 95.00 134 ASN A CA 1
ATOM 1091 C C . ASN A 1 134 ? 9.416 0.979 -4.055 1.00 95.00 134 ASN A C 1
ATOM 1093 O O . ASN A 1 134 ? 8.825 2.056 -4.150 1.00 95.00 134 ASN A O 1
ATOM 1097 N N . PRO A 1 135 ? 9.827 0.455 -2.891 1.00 96.19 135 PRO A N 1
ATOM 1098 C CA . PRO A 1 135 ? 9.657 1.135 -1.618 1.00 96.19 135 PRO A CA 1
ATOM 1099 C C . PRO A 1 135 ? 10.592 2.347 -1.496 1.00 96.19 135 PRO A C 1
ATOM 1101 O O . PRO A 1 135 ? 11.576 2.464 -2.241 1.00 96.19 135 PRO A O 1
ATOM 1104 N N . GLY A 1 136 ? 10.265 3.238 -0.563 1.00 93.44 136 GLY A N 1
ATOM 1105 C CA . GLY A 1 136 ? 11.087 4.354 -0.086 1.00 93.44 136 GLY A CA 1
ATOM 1106 C C . GLY A 1 136 ? 11.579 4.144 1.342 1.00 93.44 136 GLY A C 1
ATOM 1107 O O . GLY A 1 136 ? 11.536 3.031 1.866 1.00 93.44 136 GLY A O 1
ATOM 1108 N N . ASN A 1 137 ? 12.081 5.206 1.966 1.00 89.75 137 ASN A N 1
ATOM 1109 C CA . ASN A 1 137 ? 12.755 5.123 3.263 1.00 89.75 137 ASN A CA 1
ATOM 1110 C C . ASN A 1 137 ? 11.831 4.760 4.423 1.00 89.75 137 ASN A C 1
ATOM 1112 O O . ASN A 1 137 ? 12.245 4.003 5.303 1.00 89.75 137 ASN A O 1
ATOM 1116 N N . ASP A 1 138 ? 10.592 5.252 4.390 1.00 88.62 138 ASP A N 1
ATOM 1117 C CA . ASP A 1 138 ? 9.602 5.039 5.454 1.00 88.62 138 ASP A CA 1
ATOM 1118 C C . ASP A 1 138 ? 8.890 3.682 5.331 1.00 88.62 138 ASP A C 1
ATOM 1120 O O . ASP A 1 138 ? 8.136 3.277 6.216 1.00 88.62 138 ASP A O 1
ATOM 1124 N N . ASP A 1 139 ? 9.127 2.962 4.232 1.00 94.81 139 ASP A N 1
ATOM 1125 C CA . ASP A 1 139 ? 8.422 1.730 3.924 1.00 94.81 139 ASP A CA 1
ATOM 1126 C C . ASP A 1 139 ? 8.963 0.528 4.682 1.00 94.81 139 ASP A C 1
ATOM 1128 O O . ASP A 1 139 ? 10.096 0.075 4.470 1.00 94.81 139 ASP A O 1
ATOM 1132 N N . ASP A 1 140 ? 8.075 -0.064 5.476 1.00 94.00 140 ASP A N 1
ATOM 1133 C CA . ASP A 1 140 ? 8.352 -1.271 6.233 1.00 94.00 140 ASP A CA 1
ATOM 1134 C C . ASP A 1 140 ? 8.774 -2.443 5.333 1.00 94.00 140 ASP A C 1
ATOM 1136 O O . ASP A 1 140 ? 8.146 -2.729 4.313 1.00 94.00 140 ASP A O 1
ATOM 1140 N N . TYR A 1 141 ? 9.835 -3.157 5.727 1.00 95.19 141 TYR A N 1
ATOM 1141 C CA . TYR A 1 141 ? 10.360 -4.310 4.984 1.00 95.19 141 TYR A CA 1
ATOM 1142 C C . TYR A 1 141 ? 9.321 -5.418 4.764 1.00 95.19 141 TYR A C 1
ATOM 1144 O O . TYR A 1 141 ? 9.469 -6.218 3.841 1.00 95.19 141 TYR A O 1
ATOM 1152 N N . SER A 1 142 ? 8.263 -5.480 5.580 1.00 95.50 142 SER A N 1
ATOM 1153 C CA . SER A 1 142 ? 7.185 -6.463 5.429 1.00 95.50 142 SER A CA 1
ATOM 1154 C C . SER A 1 142 ? 6.476 -6.403 4.073 1.00 95.50 142 SER A C 1
ATOM 1156 O O . SER A 1 142 ? 5.984 -7.435 3.616 1.00 95.50 142 SER A O 1
ATOM 1158 N N . ILE A 1 143 ? 6.464 -5.254 3.387 1.00 97.56 143 ILE A N 1
ATOM 1159 C CA . ILE A 1 143 ? 5.802 -5.126 2.079 1.00 97.56 143 ILE A CA 1
ATOM 1160 C C . ILE A 1 143 ? 6.663 -5.628 0.913 1.00 97.56 143 ILE A C 1
ATOM 1162 O O . ILE A 1 143 ? 6.124 -5.893 -0.160 1.00 97.56 143 ILE A O 1
ATOM 1166 N N . ASP A 1 144 ? 7.982 -5.761 1.103 1.00 97.25 144 ASP A N 1
ATOM 1167 C CA . ASP A 1 144 ? 8.925 -6.066 0.016 1.00 97.25 144 ASP A CA 1
ATOM 1168 C C . ASP A 1 144 ? 8.556 -7.370 -0.675 1.00 97.25 144 ASP A C 1
ATOM 1170 O O . ASP A 1 144 ? 8.458 -7.432 -1.900 1.00 97.25 144 ASP A O 1
ATOM 1174 N N . LYS A 1 145 ? 8.270 -8.397 0.129 1.00 97.69 145 LYS A N 1
ATOM 1175 C CA . LYS A 1 145 ? 7.983 -9.734 -0.380 1.00 97.69 145 LYS A CA 1
ATOM 1176 C C . LYS A 1 145 ? 6.728 -9.771 -1.251 1.00 97.69 145 LYS A C 1
ATOM 1178 O O . LYS A 1 145 ? 6.699 -10.506 -2.230 1.00 97.69 145 LYS A O 1
ATOM 1183 N N . VAL A 1 146 ? 5.733 -8.942 -0.933 1.00 98.44 146 VAL A N 1
ATOM 1184 C CA . VAL A 1 146 ? 4.490 -8.828 -1.712 1.00 98.44 146 VAL A CA 1
ATOM 1185 C C . VAL A 1 146 ? 4.778 -8.317 -3.122 1.00 98.44 146 VAL A C 1
ATOM 1187 O O . VAL A 1 146 ? 4.232 -8.836 -4.089 1.00 98.44 146 VAL A O 1
ATOM 1190 N N . ILE A 1 147 ? 5.657 -7.320 -3.247 1.00 98.31 147 ILE A N 1
ATOM 1191 C CA . ILE A 1 147 ? 6.015 -6.726 -4.540 1.00 98.31 147 ILE A CA 1
ATOM 1192 C C . ILE A 1 147 ? 6.978 -7.645 -5.305 1.00 98.31 147 ILE A C 1
ATOM 1194 O O . ILE A 1 147 ? 6.870 -7.779 -6.519 1.00 98.31 147 ILE A O 1
ATOM 1198 N N . GLU A 1 148 ? 7.928 -8.274 -4.607 1.00 97.44 148 GLU A N 1
ATOM 1199 C CA . GLU A 1 148 ? 8.890 -9.208 -5.203 1.00 97.44 148 GLU A CA 1
ATOM 1200 C C . GLU A 1 148 ? 8.236 -10.467 -5.784 1.00 97.44 148 GLU A C 1
ATOM 1202 O O . GLU A 1 148 ? 8.711 -10.973 -6.802 1.00 97.44 148 GLU A O 1
ATOM 1207 N N . ASP A 1 149 ? 7.194 -10.983 -5.127 1.00 98.00 149 ASP A N 1
ATOM 1208 C CA . ASP A 1 149 ? 6.508 -12.216 -5.527 1.00 98.00 149 ASP A CA 1
ATOM 1209 C C . ASP A 1 149 ? 5.409 -11.991 -6.575 1.00 98.00 149 ASP A C 1
ATOM 1211 O O . ASP A 1 149 ? 4.878 -12.965 -7.120 1.00 98.00 149 ASP A O 1
ATOM 1215 N N . ASP A 1 150 ? 5.069 -10.738 -6.887 1.00 98.50 150 ASP A N 1
ATOM 1216 C CA . ASP A 1 150 ? 4.084 -10.443 -7.919 1.00 98.50 150 ASP A CA 1
ATOM 1217 C C . ASP A 1 150 ? 4.610 -10.845 -9.317 1.00 98.50 150 ASP A C 1
ATOM 1219 O O . ASP A 1 150 ? 5.730 -10.497 -9.699 1.00 98.50 150 ASP A O 1
ATOM 1223 N N . PRO A 1 151 ? 3.823 -11.577 -10.129 1.00 95.88 151 PRO A N 1
ATOM 1224 C CA . PRO A 1 151 ? 4.296 -12.114 -11.406 1.00 95.88 151 PRO A CA 1
ATOM 1225 C C . PRO A 1 151 ? 4.485 -11.060 -12.505 1.00 95.88 151 PRO A C 1
ATOM 1227 O O . PRO A 1 151 ? 5.067 -11.367 -13.549 1.00 95.88 151 PRO A O 1
ATOM 1230 N N . ARG A 1 152 ? 3.948 -9.852 -12.329 1.00 96.69 152 ARG A N 1
ATOM 1231 C CA . ARG A 1 152 ? 3.862 -8.829 -13.374 1.00 96.69 152 ARG A CA 1
ATOM 1232 C C . ARG A 1 152 ? 4.562 -7.532 -12.986 1.00 96.69 152 ARG A C 1
ATOM 1234 O O . ARG A 1 152 ? 5.048 -6.813 -13.864 1.00 96.69 152 ARG A O 1
ATOM 1241 N N . VAL A 1 153 ? 4.594 -7.218 -11.700 1.00 98.19 153 VAL A N 1
ATOM 1242 C CA . VAL A 1 153 ? 5.255 -6.038 -11.163 1.00 98.19 153 VAL A CA 1
ATOM 1243 C C . VAL A 1 153 ? 6.743 -6.311 -10.990 1.00 98.19 153 VAL A C 1
ATOM 1245 O O . VAL A 1 153 ? 7.179 -7.317 -10.446 1.00 98.19 153 VAL A O 1
ATOM 1248 N N . ILE A 1 154 ? 7.560 -5.377 -11.464 1.00 98.06 154 ILE A N 1
ATOM 1249 C CA . ILE A 1 154 ? 9.004 -5.449 -11.313 1.00 98.06 154 ILE A CA 1
ATOM 1250 C C . ILE A 1 154 ? 9.397 -4.707 -10.039 1.00 98.06 154 ILE A C 1
ATOM 1252 O O . ILE A 1 154 ? 9.345 -3.478 -9.995 1.00 98.06 154 ILE A O 1
ATOM 1256 N N . TYR A 1 155 ? 9.871 -5.447 -9.040 1.00 97.44 155 TYR A N 1
ATOM 1257 C CA . TYR A 1 155 ? 10.625 -4.897 -7.913 1.00 97.44 155 TYR A CA 1
ATOM 1258 C C . TYR A 1 155 ? 12.065 -4.587 -8.360 1.00 97.44 155 TYR A C 1
ATOM 1260 O O . TYR A 1 155 ? 12.775 -5.536 -8.701 1.00 97.44 155 TYR A O 1
ATOM 1268 N N . PRO A 1 156 ? 12.528 -3.323 -8.433 1.00 96.06 156 PRO A N 1
ATOM 1269 C CA . PRO A 1 156 ? 13.773 -2.966 -9.125 1.00 96.06 156 PRO A CA 1
ATOM 1270 C C . PRO A 1 156 ? 15.017 -2.913 -8.226 1.00 96.06 156 PRO A C 1
ATOM 1272 O O . PRO A 1 156 ? 16.117 -2.697 -8.732 1.00 96.06 156 PRO A O 1
ATOM 1275 N N . LEU A 1 157 ? 14.878 -3.068 -6.907 1.00 94.81 157 LEU A N 1
ATOM 1276 C CA . LEU A 1 157 ? 16.007 -2.890 -5.994 1.00 94.81 157 LEU A CA 1
ATOM 1277 C C . LEU A 1 157 ? 17.076 -3.972 -6.186 1.00 94.81 157 LEU A C 1
ATOM 1279 O O . LEU A 1 157 ? 16.779 -5.128 -6.496 1.00 94.81 157 LEU A O 1
ATOM 1283 N N . LYS A 1 158 ? 18.341 -3.575 -5.991 1.00 90.19 158 LYS A N 1
ATOM 1284 C CA . LYS A 1 158 ? 19.539 -4.442 -6.032 1.00 90.19 158 LYS A CA 1
ATOM 1285 C C . LYS A 1 158 ? 19.801 -5.139 -7.378 1.00 90.19 158 LYS A C 1
ATOM 1287 O O . LYS A 1 158 ? 20.626 -6.051 -7.443 1.00 90.19 158 LYS A O 1
ATOM 1292 N N . LYS A 1 159 ? 19.158 -4.702 -8.466 1.00 93.50 159 LYS A N 1
ATOM 1293 C CA . LYS A 1 159 ? 19.407 -5.198 -9.829 1.00 93.50 159 LYS A CA 1
ATOM 1294 C C . LYS A 1 159 ? 19.238 -4.097 -10.876 1.00 93.50 159 LYS A C 1
ATOM 1296 O O . LYS A 1 159 ? 18.569 -3.098 -10.645 1.00 93.50 159 LYS A O 1
ATOM 1301 N N . VAL A 1 160 ? 19.855 -4.295 -12.039 1.00 96.25 160 VAL A N 1
ATOM 1302 C CA . VAL A 1 160 ? 19.600 -3.474 -13.230 1.00 96.25 160 VAL A CA 1
ATOM 1303 C C . VAL A 1 160 ? 18.465 -4.127 -14.009 1.00 96.25 160 VAL A C 1
ATOM 1305 O O . VAL A 1 160 ? 18.549 -5.313 -14.328 1.00 96.25 160 VAL A O 1
ATOM 1308 N N . ILE A 1 161 ? 17.418 -3.367 -14.315 1.00 95.56 161 ILE A N 1
ATOM 1309 C CA . ILE A 1 161 ? 16.299 -3.820 -15.146 1.00 95.56 161 ILE A CA 1
ATOM 1310 C C . ILE A 1 161 ? 16.338 -3.132 -16.512 1.00 95.56 161 ILE A C 1
ATOM 1312 O O . ILE A 1 161 ? 16.813 -2.002 -16.623 1.00 95.56 161 ILE A O 1
ATOM 1316 N N . ASP A 1 162 ? 15.832 -3.796 -17.551 1.00 94.94 162 ASP A N 1
ATOM 1317 C CA . ASP A 1 162 ? 15.637 -3.174 -18.862 1.00 94.94 162 ASP A CA 1
ATOM 1318 C C . ASP A 1 162 ? 14.230 -2.579 -18.962 1.00 94.94 162 ASP A C 1
ATOM 1320 O O . ASP A 1 162 ? 13.224 -3.276 -18.832 1.00 94.94 162 ASP A O 1
ATOM 1324 N N . VAL A 1 163 ? 14.162 -1.275 -19.211 1.00 95.00 163 VAL A N 1
ATOM 1325 C CA . VAL A 1 163 ? 12.923 -0.539 -19.438 1.00 95.00 163 VAL A CA 1
ATOM 1326 C C . VAL A 1 163 ? 12.888 -0.134 -20.908 1.00 95.00 163 VAL A C 1
ATOM 1328 O O . VAL A 1 163 ? 13.330 0.951 -21.285 1.00 95.00 163 VAL A O 1
ATOM 1331 N N . ARG A 1 164 ? 12.395 -1.042 -21.763 1.00 92.88 164 ARG A N 1
ATOM 1332 C CA . ARG A 1 164 ? 12.281 -0.858 -23.226 1.00 92.88 164 ARG A CA 1
ATOM 1333 C C . ARG A 1 164 ? 13.607 -0.414 -23.876 1.00 92.88 164 ARG A C 1
ATOM 1335 O O . ARG A 1 164 ? 13.630 0.541 -24.655 1.00 92.88 164 ARG A O 1
ATOM 1342 N N . GLY A 1 165 ? 14.703 -1.100 -23.562 1.00 93.19 165 GLY A N 1
ATOM 1343 C CA . GLY A 1 165 ? 16.047 -0.812 -24.075 1.00 93.19 165 GLY A CA 1
ATOM 1344 C C . GLY A 1 165 ? 16.825 0.240 -23.280 1.00 93.19 165 GLY A C 1
ATOM 1345 O O . GLY A 1 165 ? 17.929 0.607 -23.682 1.00 93.19 165 GLY A O 1
ATOM 1346 N N . SER A 1 166 ? 16.258 0.757 -22.185 1.00 94.38 166 SER A N 1
ATOM 1347 C CA . SER A 1 166 ? 16.936 1.679 -21.269 1.00 94.38 166 SER A CA 1
ATOM 1348 C C . SER A 1 166 ? 17.235 0.964 -19.949 1.00 94.38 166 SER A C 1
ATOM 1350 O O . SER A 1 166 ? 16.288 0.579 -19.262 1.00 94.38 166 SER A O 1
ATOM 1352 N N . PRO A 1 167 ? 18.508 0.784 -19.555 1.00 95.81 167 PRO A N 1
ATOM 1353 C CA . PRO A 1 167 ? 18.830 0.196 -18.262 1.00 95.81 167 PRO A CA 1
ATOM 1354 C C . PRO A 1 167 ? 18.424 1.145 -17.128 1.00 95.81 167 PRO A C 1
ATOM 1356 O O . PRO A 1 167 ? 18.702 2.344 -17.182 1.00 95.81 167 PRO A O 1
ATOM 1359 N N . MET A 1 168 ? 17.799 0.601 -16.088 1.00 95.38 168 MET A N 1
ATOM 1360 C CA . MET A 1 168 ? 17.388 1.331 -14.891 1.00 95.38 168 MET A CA 1
ATOM 1361 C C . MET A 1 168 ? 17.857 0.597 -13.636 1.00 95.38 168 MET A C 1
ATOM 1363 O O . MET A 1 168 ? 17.796 -0.629 -13.566 1.00 95.38 168 MET A O 1
ATOM 1367 N N . ILE A 1 169 ? 18.306 1.359 -12.642 1.00 93.56 169 ILE A N 1
ATOM 1368 C CA . ILE A 1 169 ? 18.638 0.877 -11.30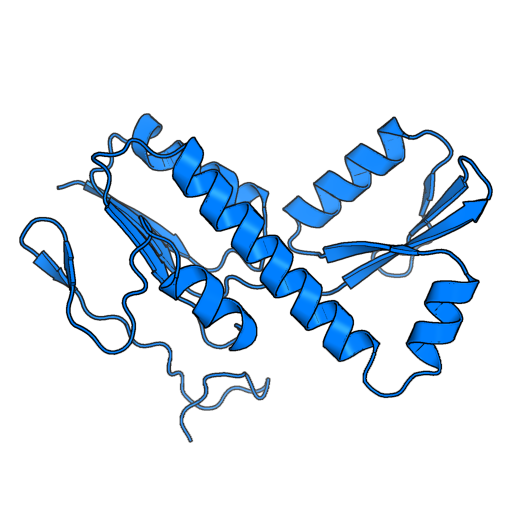1 1.00 93.56 169 ILE A CA 1
ATOM 1369 C C . ILE A 1 169 ? 17.917 1.750 -10.275 1.00 93.56 169 ILE A C 1
ATOM 1371 O O . ILE A 1 169 ? 17.797 2.961 -10.470 1.00 93.56 169 ILE A O 1
ATOM 1375 N N . SER A 1 170 ? 17.456 1.135 -9.191 1.00 92.50 170 SER A N 1
ATOM 1376 C CA . SER A 1 170 ? 16.802 1.812 -8.071 1.00 92.50 170 SER A CA 1
ATOM 1377 C C . SER A 1 170 ? 17.531 1.481 -6.771 1.00 92.50 170 SER A C 1
ATOM 1379 O O . SER A 1 170 ? 18.011 0.359 -6.596 1.00 92.50 170 SER A O 1
ATOM 1381 N N . LEU A 1 171 ? 17.611 2.466 -5.878 1.00 89.06 171 LEU A N 1
ATOM 1382 C CA . LEU A 1 171 ? 18.209 2.352 -4.550 1.00 89.06 171 LEU A CA 1
ATOM 1383 C C . LEU A 1 171 ? 17.221 2.912 -3.526 1.00 89.06 171 LEU A C 1
ATOM 1385 O O . LEU A 1 171 ? 16.667 3.988 -3.729 1.00 89.06 171 LEU A O 1
ATOM 1389 N N . GLU A 1 172 ? 17.017 2.161 -2.454 1.00 86.31 172 GLU A N 1
ATOM 1390 C CA . GLU A 1 172 ? 16.082 2.441 -1.362 1.00 86.31 172 GLU A CA 1
ATOM 1391 C C . GLU A 1 172 ? 16.707 3.205 -0.195 1.00 86.31 172 GLU A C 1
ATOM 1393 O O . GLU A 1 172 ? 16.004 3.671 0.695 1.00 86.31 172 GLU A O 1
ATOM 1398 N N . TRP A 1 173 ? 18.033 3.299 -0.192 1.00 83.81 173 TRP A N 1
ATOM 1399 C CA . TRP A 1 173 ? 18.804 3.837 0.915 1.00 83.81 173 TRP A CA 1
ATOM 1400 C C . TRP A 1 173 ? 18.801 5.365 0.937 1.00 83.81 173 TRP A C 1
ATOM 1402 O O . TRP A 1 173 ? 19.136 6.002 -0.066 1.00 83.81 173 TRP A O 1
ATOM 1412 N N . VAL A 1 174 ? 18.525 5.943 2.105 1.00 85.81 174 VAL A N 1
ATOM 1413 C CA . VAL A 1 174 ? 18.642 7.390 2.364 1.00 85.81 174 VAL A CA 1
ATOM 1414 C C . VAL A 1 174 ? 19.677 7.675 3.449 1.00 85.81 174 VAL A C 1
ATOM 1416 O O . VAL A 1 174 ? 20.065 6.778 4.180 1.00 85.81 174 VAL A O 1
ATOM 1419 N N . ASN A 1 175 ? 20.166 8.909 3.562 1.00 88.19 175 ASN A N 1
ATOM 1420 C CA . ASN A 1 175 ? 20.975 9.323 4.718 1.00 88.19 175 ASN A CA 1
ATOM 1421 C C . ASN A 1 175 ? 20.139 9.322 6.007 1.00 88.19 175 ASN A C 1
ATOM 1423 O O . ASN A 1 175 ? 18.912 9.357 5.928 1.00 88.19 175 ASN A O 1
ATOM 1427 N N . SER A 1 176 ? 20.790 9.385 7.175 1.00 89.12 176 SER A N 1
ATOM 1428 C CA . SER A 1 176 ? 20.064 9.428 8.446 1.00 89.12 176 SER A CA 1
ATOM 1429 C C . SER A 1 176 ? 19.037 10.571 8.475 1.00 89.12 176 SER A C 1
ATOM 1431 O O . SER A 1 176 ? 19.346 11.710 8.090 1.00 89.12 176 SER A O 1
ATOM 1433 N N . THR A 1 177 ? 17.817 10.272 8.920 1.00 86.25 177 THR A N 1
ATOM 1434 C CA . THR A 1 177 ? 16.707 11.228 8.998 1.00 86.25 177 THR A CA 1
ATOM 1435 C C . THR A 1 177 ? 16.352 11.535 10.459 1.00 86.25 177 THR A C 1
ATOM 1437 O O . THR A 1 177 ? 16.736 10.807 11.373 1.00 86.25 177 THR A O 1
ATOM 1440 N N . PRO A 1 178 ? 15.584 12.607 10.734 1.00 88.12 178 PRO A N 1
ATOM 1441 C CA . PRO A 1 178 ? 15.068 12.868 12.079 1.00 88.12 178 PRO A CA 1
ATOM 1442 C C . PRO A 1 178 ? 14.056 11.828 12.592 1.00 88.12 178 PRO A C 1
ATOM 1444 O O . PRO A 1 178 ? 13.614 11.950 13.735 1.00 88.12 178 PRO A O 1
ATOM 1447 N N . TRP A 1 179 ? 13.644 10.875 11.750 1.00 84.88 179 TRP A N 1
ATOM 1448 C CA . TRP A 1 179 ? 12.521 9.974 11.995 1.00 84.88 179 TRP A CA 1
ATOM 1449 C C . TRP A 1 179 ? 12.930 8.512 12.231 1.00 84.88 179 TRP A C 1
ATOM 1451 O O . TRP A 1 179 ? 12.045 7.725 12.552 1.00 84.88 179 TRP A O 1
ATOM 1461 N N . ASP A 1 180 ? 14.226 8.173 12.135 1.00 87.00 180 ASP A N 1
ATOM 1462 C CA . ASP A 1 180 ? 14.765 6.809 12.335 1.00 87.00 180 ASP A CA 1
ATOM 1463 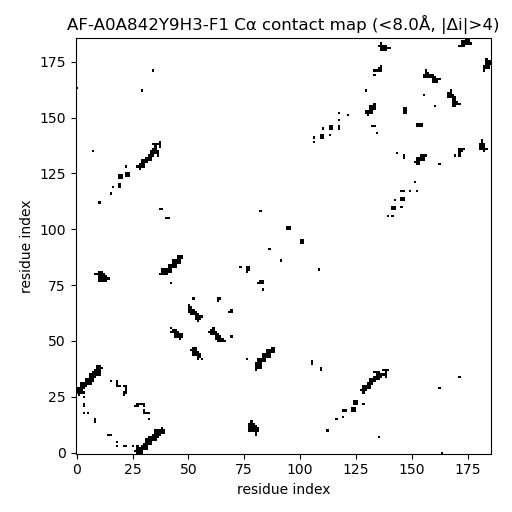C C . ASP A 1 180 ? 14.006 5.764 11.496 1.00 87.00 180 ASP A C 1
ATOM 1465 O O . ASP A 1 180 ? 13.372 4.833 11.994 1.00 87.00 180 ASP A O 1
ATOM 1469 N N . THR A 1 181 ? 13.991 6.019 10.191 1.00 88.94 181 THR A N 1
ATOM 1470 C CA . THR A 1 181 ? 13.194 5.315 9.183 1.00 88.94 181 THR A CA 1
ATOM 1471 C C . THR A 1 181 ? 13.826 3.973 8.821 1.00 88.94 181 THR A C 1
ATOM 1473 O O . THR A 1 181 ? 14.997 3.701 9.093 1.00 88.94 181 THR A O 1
ATOM 1476 N N . HIS A 1 182 ? 13.049 3.085 8.201 1.00 88.44 182 HIS A N 1
ATOM 1477 C CA . HIS A 1 182 ? 13.437 1.685 8.021 1.00 88.44 182 HIS A CA 1
ATOM 1478 C C . HIS A 1 182 ? 14.664 1.493 7.126 1.00 88.44 182 HIS A C 1
ATOM 1480 O O . HIS A 1 182 ? 15.384 0.502 7.294 1.00 88.44 182 HIS A O 1
ATOM 1486 N N . ARG A 1 183 ? 14.904 2.397 6.167 1.00 90.88 183 ARG A N 1
ATOM 1487 C CA . ARG A 1 183 ? 15.927 2.228 5.115 1.00 90.88 183 ARG A CA 1
ATOM 1488 C C . ARG A 1 183 ? 17.005 3.315 5.121 1.00 90.88 183 ARG A C 1
ATOM 1490 O O . ARG A 1 183 ? 17.444 3.782 4.069 1.00 90.88 183 ARG A O 1
ATOM 1497 N N . GLU A 1 184 ? 17.465 3.708 6.305 1.00 89.88 184 GLU A N 1
ATOM 1498 C CA . GLU A 1 184 ? 18.577 4.655 6.460 1.00 89.88 184 GLU A CA 1
ATOM 1499 C C . GLU A 1 184 ? 19.949 3.976 6.348 1.00 89.88 184 GLU A C 1
ATOM 1501 O O . GLU A 1 184 ? 20.213 2.909 6.905 1.00 89.88 184 GLU A O 1
ATOM 1506 N N . CYS A 1 185 ? 20.851 4.643 5.639 1.00 80.94 185 CYS A N 1
ATOM 1507 C CA . CYS A 1 185 ? 22.285 4.435 5.671 1.00 80.94 185 CYS A CA 1
ATOM 1508 C C . CYS A 1 185 ? 22.893 5.371 6.719 1.00 80.94 185 CYS A C 1
ATOM 1510 O O . CYS A 1 185 ? 22.610 6.569 6.728 1.00 80.94 185 CYS A O 1
ATOM 1512 N N . SER A 1 186 ? 23.738 4.770 7.562 1.00 63.50 186 SER A N 1
ATOM 1513 C CA . SER A 1 186 ? 24.506 5.351 8.676 1.00 63.50 186 SER A CA 1
ATOM 1514 C C . SER A 1 186 ? 24.832 6.837 8.565 1.00 63.50 186 SER A C 1
ATOM 1516 O O . SER A 1 186 ? 25.497 7.203 7.566 1.00 63.50 186 SER A O 1
#

Mean predicted aligned error: 3.36 Å

Foldseek 3Di:
DAEAEDEQQQLAPVVLLCQLCCCVVVVHQAGEYEENNAHDEEFEWEDADVQWIWTQVVHRIDIGNDVVVVVVVCNVCSNNRYQYDYDYPVRVVVCVVDPCSRVVVRLVSRQVSLLVSLVSSVPRHDQSHQAEYEYAQQDDPSNLVSQVPRPRYDDAAPHWDDDPNDTDHDDREDDDDPPRTDRYDD

Secondary structure (DSSP, 8-state):
--EEEEE--TT-HHHHHHHHHHHHHHT-SEEEEES--S-S-EEEEEEEETTEEEE-GGG--EEE-SHHHHHHHHHHHHHTT-EEEEE-HHHHHHHHHSTTHHHHHHHHHHHHHHHHHHHHHHHHS-TTSEEEEE--TT--GGGHHHHHS-SSEE--BTSEEEETTEEEEB---EE--TT--TTEE-

Nearest PDB structures (foldseek):
  5xb7-assembly2_F  TM=6.685E-01  e=4.823E-01  Bifidobacterium animalis subsp. lactis
  5xb7-assembly1_D  TM=6.615E-01  e=1.729E+00  Bifidobacterium animalis subsp. lactis
  5xb7-assembly1_C  TM=6.660E-01  e=2.535E+00  Bifidobacterium animalis subsp. lactis
  6vo6-assembly1_D  TM=2.992E-01  e=9.732E-01  Campylobacter jejuni subsp. jejuni NCTC 11168 = ATCC 700819
  5bv1-assembly1_A  TM=2.604E-01  e=4.503E+00  Thermochaetoides thermophila DSM 1495

Solvent-accessible surface area (backbone atoms only — not comparable to full-atom values): 10179 Å² total; per-residue (Å²): 140,40,76,44,78,50,60,61,46,34,30,14,46,54,54,52,54,50,56,36,48,38,37,75,77,71,64,27,48,27,39,34,45,38,28,27,53,49,50,79,46,77,42,63,30,37,39,81,49,90,71,31,35,36,33,49,70,95,78,45,83,46,78,34,75,45,69,72,63,42,52,54,48,44,50,51,36,28,40,74,3,30,44,62,42,82,34,41,66,65,56,50,50,51,40,71,72,37,88,62,43,58,59,50,52,50,52,52,52,46,34,51,51,48,46,57,48,52,54,46,39,68,72,59,37,62,89,84,40,48,37,37,43,43,63,21,36,74,26,60,74,77,41,50,60,58,44,61,69,37,93,71,44,39,52,41,64,93,44,78,42,76,59,92,89,41,81,44,72,46,80,46,68,38,67,72,58,100,73,76,47,74,30,55,40,129